Protein 1P5V (pdb70)

GO terms:
  GO:0005515 protein binding (F, IPI)

Nearest PDB structures (foldseek):
  1p5v-assembly1_A  TM=1.005E+00  e=2.933E-38  Yersinia pestis
  3dos-assembly2_D  TM=9.910E-01  e=7.442E-35  Yersinia pestis
  1z9s-assembly1_A  TM=9.840E-01  e=3.749E-33  Yersinia pestis
  3dos-assembly1_A  TM=9.813E-01  e=5.405E-33  Yersinia pestis
  2os7-assembly1_A-2  TM=8.787E-01  e=5.642E-30  Yersinia pestis

Organism: Yersinia pestis (NCBI:txid632)

Sequence (327 aa):
FASKEYGVTIGESRIIYPLDAAGVMVSSVVVKNTQDYPVLIQSRIYDPFVVVTPPLFRLDAKQQNSSLRIAQAGGVFPRDKESLKWLCVKGIPKDVGVFVQFAINNCIKLLVRPNELKGTPIQFAENLSWKVDGGKLIAENPSPFYMNIGELTFGGKSIPSHYIPPKSTWAFDLPNVSWRIINDQGGLDRLYSKNVVEPARITLTYKEGAPITIMDNGNIDTELLVGTLTLGGYKTGTTSTSSVNFTDAAGDPMYLTFTSQDGNNHQFTTKVIGKDSRDFDISPKVNGENLVGDDVVLATGSQDFFVRSIGSKGGKLAAGKYTDAVTVTVSNQ

Solvent-accessible surface area: 14842 Å² total; per-residue (Å²): 170,69,77,43,55,20,5,6,19,0,34,43,11,10,5,48,0,46,23,110,31,81,24,32,113,4,38,0,75,2,44,24,121,60,58,11,77,0,38,3,128,42,139,171,32,8,77,8,70,48,82,85,27,147,5,61,29,111,86,108,70,51,0,102,0,8,33,54,51,40,76,46,69,45,50,85,4,16,31,56,55,0,9,0,46,4,53,61,91,65,3,28,22,98,26,82,2,8,2,20,0,3,0,7,0,5,1,28,3,122,132,28,56,39,48,9,72,117,58,0,89,71,0,52,17,141,67,94,70,51,88,0,38,0,77,1,72,4,26,0,26,0,8,2,1,70,4,34,35,51,62,114,74,7,28,9,53,48,0,25,6,120,39,64,95,47,9,102,73,87,106,0,23,0,66,1,4,28,34,99,2,27,78,22,156,82,33,72,75,133,79,122,81,37,6,117,0,61,0,57,11,101,77,18,62,124,11,73,29,97,96,105,10,76,14,64,79,77,53,77,6,0,18,0,42,0,6,38,12,54,71,7,0,4,1,48,19,0,38,0,42,17,110,61,35,47,67,60,52,1,11,2,34,10,117,79,77,98,102,45,68,1,16,0,28,1,6,1,88,29,118,162,95,112,59,0,2,0,66,2,22,29,94,50,61,56,44,55,59,22,45,4,51,106,45,51,11,62,0,63,4,63,0,59,20,32,191,78,23,160,12,38,54,33,130,0,45,18,65,2,22,0,28,0,35,11,14

Foldseek 3Di:
DDDDDFDKDKQAQEAAAAAPDFWDKIKMWGAAQAKWWKAKDKLVQKDKPPRIDIAGHGGMDMIIIGGRDDDDDPQAKDKMKIWIKTHTVDDDDDDDDIDTRIHIYIHDYPPFPDFLLVCLQVWDWDDDPQKIKTAAAARYWQAWPWKDDPRHTFDDGIQGYRGMDIGHDPLMKTWGQGPRRHTHDIDGDDD/DDDQDKDKDKAAFDDWDQDPVQWTDFFGQRIKMKIFRADFQFKLQQKEKEFPVLDWQWFKKFFDPPPGFIWTWGKWFADPVGAIWHHTYSNHTPDDDMGTADPGMGMITTTTHITPVDRDDDDDIDTDIDMGGDGD

Structure (mmCIF, N/CA/C/O backbone):
data_1P5V
#
_entry.id   1P5V
#
_cell.length_a   36.000
_cell.length_b   69.230
_cell.length_c   69.110
_cell.angle_alpha   90.00
_cell.angle_beta   92.96
_cell.angle_gamma   90.00
#
_symmetry.space_group_name_H-M   'P 1 21 1'
#
loop_
_entity.id
_entity.type
_entity.pdbx_description
1 polymer 'Chaperone protein Caf1M'
2 polymer 'F1 capsule antigen'
3 water water
#
loop_
_atom_site.group_PDB
_atom_site.id
_atom_site.type_symbol
_atom_site.label_atom_id
_atom_site.label_alt_id
_atom_site.label_comp_id
_atom_site.label_asym_id
_atom_site.label_entity_id
_atom_site.label_seq_id
_atom_site.pdbx_PDB_ins_code
_atom_site.Cartn_x
_atom_site.Cartn_y
_atom_site.Cartn_z
_atom_site.occupancy
_atom_site.B_iso_or_equiv
_atom_site.auth_seq_id
_atom_site.auth_comp_id
_atom_site.auth_asym_id
_atom_site.auth_atom_id
_atom_site.pdbx_PDB_model_num
ATOM 1 N N . PHE A 1 7 ? -7.954 37.943 -8.733 0.50 14.19 7 PHE A N 1
ATOM 2 C CA . PHE A 1 7 ? -6.478 37.919 -8.514 0.50 13.31 7 PHE A CA 1
ATOM 3 C C . PHE A 1 7 ? -6.207 36.673 -7.672 0.50 13.45 7 PHE A C 1
ATOM 4 O O . PHE A 1 7 ? -6.791 36.511 -6.604 0.50 13.82 7 PHE A O 1
ATOM 12 N N . ALA A 1 8 ? -5.313 35.808 -8.118 0.50 13.05 8 ALA A N 1
ATOM 13 C CA . ALA A 1 8 ? -5.078 34.575 -7.355 0.50 10.96 8 ALA A CA 1
ATOM 14 C C . ALA A 1 8 ? -4.169 34.914 -6.172 0.50 12.54 8 ALA A C 1
ATOM 15 O O . ALA A 1 8 ? -3.262 35.737 -6.373 0.50 8.77 8 ALA A O 1
ATOM 17 N N . SER A 1 9 ? -4.387 34.250 -5.018 0.50 11.87 9 SER A N 1
ATOM 18 C CA . SER A 1 9 ? -3.466 34.299 -3.864 0.50 13.80 9 SER A CA 1
ATOM 19 C C . SER A 1 9 ? -2.902 32.921 -3.510 0.50 14.47 9 SER A C 1
ATOM 20 O O . SER A 1 9 ? -3.486 31.907 -3.806 0.50 14.71 9 SER A O 1
ATOM 23 N N . LYS A 1 10 ? -1.770 32.913 -2.817 1.00 15.28 10 LYS A N 1
ATOM 24 C CA . LYS A 1 10 ? -1.073 31.710 -2.419 1.00 14.64 10 LYS A CA 1
ATOM 25 C C . LYS A 1 10 ? -0.762 31.932 -0.947 1.00 13.23 10 LYS A C 1
ATOM 26 O O . LYS A 1 10 ? -0.395 33.102 -0.603 1.00 14.69 10 LYS A O 1
ATOM 28 N N . GLU A 1 11 ? -0.934 30.898 -0.096 1.00 13.98 11 GLU A N 1
ATOM 29 C CA . GLU A 1 11 ? -0.642 31.019 1.362 1.00 12.10 11 GLU A CA 1
ATOM 30 C C . GLU A 1 11 ? 0.586 30.235 1.757 1.00 11.69 11 GLU A C 1
ATOM 31 O O . GLU A 1 11 ? 0.847 29.169 1.284 1.00 10.33 11 GLU A O 1
ATOM 33 N N . TYR A 1 12 ? 1.315 30.762 2.726 1.00 10.39 12 TYR A N 1
ATOM 34 C CA . TYR A 1 12 ? 2.510 30.116 3.214 1.00 10.35 12 TYR A CA 1
ATOM 35 C C . TYR A 1 12 ? 2.401 30.281 4.757 1.00 10.72 12 TYR A C 1
ATOM 36 O O . TYR A 1 12 ? 1.823 31.267 5.240 1.00 11.88 12 TYR A O 1
ATOM 45 N N . GLY A 1 13 ? 2.922 29.314 5.479 1.00 11.04 13 GLY A N 1
ATOM 46 C CA . GLY A 1 13 ? 3.080 29.430 6.947 1.00 12.08 13 GLY A CA 1
ATOM 47 C C . GLY A 1 13 ? 3.962 28.344 7.590 1.00 10.18 13 GLY A C 1
ATOM 48 O O . GLY A 1 13 ? 3.875 27.200 7.243 1.00 10.91 13 GLY A O 1
ATOM 49 N N . VAL A 1 14 ? 4.808 28.707 8.526 1.00 9.05 14 VAL A N 1
ATOM 50 C CA . VAL A 1 14 ? 5.598 27.761 9.350 1.00 9.34 14 VAL A CA 1
ATOM 51 C C . VAL A 1 14 ? 5.401 28.235 10.802 1.00 8.62 14 VAL A C 1
ATOM 52 O O . VAL A 1 14 ? 5.559 29.422 11.083 1.00 9.72 14 VAL A O 1
ATOM 56 N N . THR A 1 15 ? 5.015 27.344 11.714 1.00 9.08 15 THR A N 1
ATOM 57 C CA . THR A 1 15 ? 4.982 27.658 13.134 1.00 9.96 15 THR A CA 1
ATOM 58 C C . THR A 1 15 ? 5.998 26.878 13.983 1.00 10.27 15 THR A C 1
ATOM 59 O O . THR A 1 15 ? 6.104 25.652 13.834 1.00 11.14 15 THR A O 1
ATOM 63 N N . ILE A 1 16 ? 6.814 27.571 14.793 1.00 6.17 16 ILE A N 1
ATOM 64 C CA . ILE A 1 16 ? 7.669 26.905 15.743 1.00 7.00 16 ILE A CA 1
ATOM 65 C C . ILE A 1 16 ? 6.939 26.995 17.117 1.00 7.62 16 ILE A C 1
ATOM 66 O O . ILE A 1 16 ? 6.394 27.990 17.440 1.00 6.36 16 ILE A O 1
ATOM 71 N N . GLY A 1 17 ? 6.950 25.919 17.884 1.00 9.08 17 GLY A N 1
ATOM 72 C CA . GLY A 1 17 ? 6.167 25.779 19.081 1.00 11.16 17 GLY A CA 1
ATOM 73 C C . GLY A 1 17 ? 6.634 26.670 20.191 1.00 11.92 17 GLY A C 1
ATOM 74 O O . GLY A 1 17 ? 5.949 26.753 21.210 1.00 11.40 17 GLY A O 1
ATOM 75 N N . GLU A 1 18 ? 7.811 27.278 20.047 1.00 12.28 18 GLU A N 1
ATOM 76 C CA . GLU A 1 18 ? 8.180 28.376 20.984 1.00 11.02 18 GLU A CA 1
ATOM 77 C C . GLU A 1 18 ? 8.938 29.504 20.260 1.00 11.24 18 GLU A C 1
ATOM 78 O O . GLU A 1 18 ? 9.454 29.260 19.223 1.00 8.71 18 GLU A O 1
ATOM 84 N N . SER A 1 19 ? 9.026 30.664 20.881 1.00 10.93 19 SER A N 1
ATOM 85 C CA . SER A 1 19 ? 9.571 31.858 20.227 1.00 10.92 19 SER A CA 1
ATOM 86 C C . SER A 1 19 ? 10.972 32.167 20.593 1.00 10.15 19 SER A C 1
ATOM 87 O O . SER A 1 19 ? 11.514 33.148 20.046 1.00 11.72 19 SER A O 1
ATOM 90 N N . ARG A 1 20 ? 11.543 31.366 21.480 1.00 7.55 20 ARG A N 1
ATOM 91 C CA . ARG A 1 20 ? 12.949 31.399 21.941 1.00 7.32 20 ARG A CA 1
ATOM 92 C C . ARG A 1 20 ? 13.237 30.054 22.568 1.00 8.25 20 ARG A C 1
ATOM 93 O O . ARG A 1 20 ? 12.300 29.321 22.939 1.00 9.27 20 ARG A O 1
ATOM 101 N N . ILE A 1 21 ? 14.492 29.675 22.532 1.00 8.54 21 ILE A N 1
ATOM 102 C CA . ILE A 1 21 ? 14.978 28.471 23.181 1.00 9.20 21 ILE A CA 1
ATOM 103 C C . ILE A 1 21 ? 15.997 28.908 24.174 1.00 8.72 21 ILE A C 1
ATOM 104 O O . ILE A 1 21 ? 16.955 29.578 23.858 1.00 10.61 21 ILE A O 1
ATOM 109 N N . ILE A 1 22 ? 15.782 28.536 25.436 1.00 9.20 22 ILE A N 1
ATOM 110 C CA . ILE A 1 22 ? 16.774 28.795 26.418 1.00 7.93 22 ILE A CA 1
ATOM 111 C C . ILE A 1 22 ? 17.538 27.471 26.554 1.00 9.46 22 ILE A C 1
ATOM 112 O O . ILE A 1 22 ? 16.974 26.483 27.062 1.00 10.13 22 ILE A O 1
ATOM 117 N N . TYR A 1 23 ? 18.822 27.430 26.197 1.00 8.41 23 TYR A N 1
ATOM 118 C CA . TYR A 1 23 ? 19.474 26.127 26.054 1.00 7.44 23 TYR A CA 1
ATOM 119 C C . TYR A 1 23 ? 20.402 26.038 27.221 1.00 7.52 23 TYR A C 1
ATOM 120 O O . TYR A 1 23 ? 21.305 26.841 27.258 1.00 7.57 23 TYR A O 1
ATOM 129 N N . PRO A 1 24 ? 20.213 25.110 28.191 1.00 6.87 24 PRO A N 1
ATOM 130 C CA . PRO A 1 24 ? 21.116 25.106 29.356 1.00 9.20 24 PRO A CA 1
ATOM 131 C C . PRO A 1 24 ? 22.513 24.678 28.855 1.00 9.06 24 PRO A C 1
ATOM 132 O O . PRO A 1 24 ? 22.604 23.613 28.221 1.00 6.51 24 PRO A O 1
ATOM 136 N N . LEU A 1 25 ? 23.540 25.456 29.150 1.00 9.63 25 LEU A N 1
ATOM 137 C CA . LEU A 1 25 ? 24.886 25.187 28.684 1.00 10.74 25 LEU A CA 1
ATOM 138 C C . LEU A 1 25 ? 25.279 23.750 29.086 1.00 11.70 25 LEU A C 1
ATOM 139 O O . LEU A 1 25 ? 25.237 23.414 30.303 1.00 10.85 25 LEU A O 1
ATOM 144 N N . ASP A 1 26 ? 25.746 22.973 28.095 1.00 11.52 26 ASP A N 1
ATOM 145 C CA . ASP A 1 26 ? 26.188 21.577 28.267 1.00 13.40 26 ASP A CA 1
ATOM 146 C C . ASP A 1 26 ? 25.073 20.537 28.402 1.00 12.76 26 ASP A C 1
ATOM 147 O O . ASP A 1 26 ? 25.381 19.381 28.558 1.00 13.11 26 ASP A O 1
ATOM 152 N N . ALA A 1 27 ? 23.796 20.926 28.350 1.00 11.43 27 ALA A N 1
ATOM 153 C CA . ALA A 1 27 ? 22.721 19.933 28.348 1.00 11.04 27 ALA A CA 1
ATOM 154 C C . ALA A 1 27 ? 22.902 19.059 27.061 1.00 10.42 27 ALA A C 1
ATOM 155 O O . ALA A 1 27 ? 23.458 19.525 26.092 1.00 9.17 27 ALA A O 1
ATOM 157 N N . ALA A 1 28 ? 22.444 17.812 27.101 1.00 10.58 28 ALA A N 1
ATOM 158 C CA . ALA A 1 28 ? 22.433 16.918 25.938 1.00 11.12 28 ALA A CA 1
ATOM 159 C C . ALA A 1 28 ? 21.701 17.514 24.737 1.00 10.73 28 ALA A C 1
ATOM 160 O O . ALA A 1 28 ? 22.184 17.451 23.569 1.00 13.61 28 ALA A O 1
ATOM 162 N N . GLY A 1 29 ? 20.569 18.157 24.985 1.00 8.86 29 GLY A N 1
ATOM 163 C CA . GLY A 1 29 ? 19.736 18.629 23.914 1.00 9.26 29 GLY A CA 1
ATOM 164 C C . GLY A 1 29 ? 18.414 19.137 24.443 1.00 9.16 29 GLY A C 1
ATOM 165 O O . GLY A 1 29 ? 18.082 18.994 25.656 1.00 7.64 29 GLY A O 1
ATOM 166 N N . VAL A 1 30 ? 17.706 19.804 23.583 1.00 8.85 30 VAL A N 1
ATOM 167 C CA . VAL A 1 30 ? 16.321 20.208 23.785 1.00 10.61 30 VAL A CA 1
ATOM 168 C C . VAL A 1 30 ? 15.506 19.848 22.552 1.00 9.61 30 VAL A C 1
ATOM 169 O O . VAL A 1 30 ? 16.002 19.717 21.458 1.00 9.06 30 VAL A O 1
ATOM 173 N N . MET A 1 31 ? 14.207 19.780 22.741 1.00 11.11 31 MET A N 1
ATOM 174 C CA . MET A 1 31 ? 13.284 19.449 21.629 1.00 12.90 31 MET A CA 1
ATOM 175 C C . MET A 1 31 ? 12.450 20.696 21.273 1.00 11.97 31 MET A C 1
ATOM 176 O O . MET A 1 31 ? 12.016 21.407 22.151 1.00 13.05 31 MET A O 1
ATOM 181 N N . VAL A 1 32 ? 12.166 20.911 20.003 1.00 11.99 32 VAL A N 1
ATOM 182 C CA . VAL A 1 32 ? 11.330 22.013 19.572 1.00 11.28 32 VAL A CA 1
ATOM 183 C C . VAL A 1 32 ? 10.335 21.471 18.493 1.00 10.70 32 VAL A C 1
ATOM 184 O O . VAL A 1 32 ? 10.738 20.739 17.633 1.00 12.48 32 VAL A O 1
ATOM 188 N N A SER A 1 33 ? 9.083 21.906 18.502 0.25 10.13 33 SER A N 1
ATOM 189 N N B SER A 1 33 ? 9.074 21.807 18.637 0.75 9.61 33 SER A N 1
ATOM 190 C CA A SER A 1 33 ? 8.136 21.443 17.468 0.25 9.44 33 SER A CA 1
ATOM 191 C CA B SER A 1 33 ? 8.145 21.373 17.612 0.75 8.97 33 SER A CA 1
ATOM 192 C C A SER A 1 33 ? 8.066 22.390 16.248 0.25 8.77 33 SER A C 1
ATOM 193 C C B SER A 1 33 ?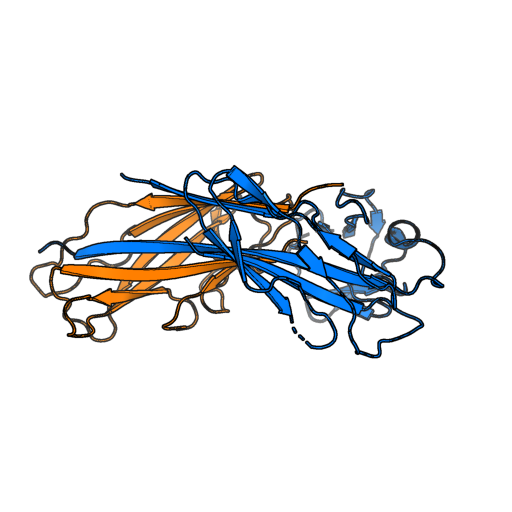 8.061 22.432 16.539 0.75 8.99 33 SER A C 1
ATOM 194 O O A SER A 1 33 ? 8.288 23.593 16.358 0.25 8.97 33 SER A O 1
ATOM 195 O O B SER A 1 33 ? 8.272 23.634 16.737 0.75 10.46 33 SER A O 1
ATOM 200 N N A VAL A 1 34 ? 7.759 21.831 15.084 0.33 7.87 34 VAL A N 1
ATOM 201 N N B VAL A 1 34 ? 7.587 21.945 15.400 0.33 7.79 34 VAL A N 1
ATOM 202 N N C VAL A 1 34 ? 7.757 21.896 15.123 0.33 6.52 34 VAL A N 1
ATOM 203 C CA A VAL A 1 34 ? 7.583 22.599 13.870 0.33 7.88 34 VAL A CA 1
ATOM 204 C CA B VAL A 1 34 ? 7.458 22.700 14.176 0.33 8.31 34 VAL A CA 1
ATOM 205 C CA C VAL A 1 34 ? 7.511 22.697 13.949 0.33 7.64 34 VAL A CA 1
ATOM 206 C C A VAL A 1 34 ? 6.238 22.092 13.391 0.33 8.98 34 VAL A C 1
ATOM 207 C C B VAL A 1 34 ? 6.256 22.118 13.424 0.33 9.07 34 VAL A C 1
ATOM 208 C C C VAL A 1 34 ? 6.270 22.110 13.350 0.33 8.70 34 VAL A C 1
ATOM 209 O O A VAL A 1 34 ? 5.974 20.898 13.475 0.33 8.54 34 VAL A O 1
ATOM 210 O O B VAL A 1 34 ? 6.136 20.898 13.297 0.33 8.49 34 VAL A O 1
ATOM 211 O O C VAL A 1 34 ? 6.123 20.890 13.282 0.33 8.25 34 VAL A O 1
ATOM 221 N N . LYS A 1 35 ? 5.377 23.000 12.959 1.00 9.39 35 LYS A N 1
ATOM 222 C CA . LYS A 1 35 ? 4.114 22.636 12.337 1.00 9.73 35 LYS A CA 1
ATOM 223 C C . LYS A 1 35 ? 4.077 23.248 10.942 1.00 9.12 35 LYS A C 1
ATOM 224 O O . LYS A 1 35 ? 4.378 24.444 10.709 1.00 8.29 35 LYS A O 1
ATOM 230 N N . ASN A 1 36 ? 3.654 22.406 10.017 1.00 7.85 36 ASN A N 1
ATOM 231 C CA . ASN A 1 36 ? 3.308 22.856 8.646 1.00 8.42 36 ASN A CA 1
ATOM 232 C C . ASN A 1 36 ? 1.853 23.144 8.645 1.00 9.54 36 ASN A C 1
ATOM 233 O O . ASN A 1 36 ? 1.037 22.226 8.598 1.00 11.01 36 ASN A O 1
ATOM 238 N N . THR A 1 37 ? 1.472 24.424 8.723 1.00 9.84 37 THR A N 1
ATOM 239 C CA . THR A 1 37 ? 0.086 24.785 8.891 1.00 10.85 37 THR A CA 1
ATOM 240 C C . THR A 1 37 ? -0.688 24.897 7.578 1.00 10.94 37 THR A C 1
ATOM 241 O O . THR A 1 37 ? -1.910 25.160 7.596 1.00 13.24 37 THR A O 1
ATOM 245 N N . GLN A 1 38 ? -0.023 24.550 6.505 1.00 8.45 38 GLN A N 1
ATOM 246 C CA . GLN A 1 38 ? -0.590 24.688 5.166 1.00 7.97 38 GLN A CA 1
ATOM 247 C C . GLN A 1 38 ? -1.182 23.395 4.610 1.00 9.15 38 GLN A C 1
ATOM 248 O O . GLN A 1 38 ? -0.990 22.317 5.184 1.00 7.99 38 GLN A O 1
ATOM 254 N N . ASP A 1 39 ? -1.824 23.490 3.424 1.00 8.52 39 ASP A N 1
ATOM 255 C CA . ASP A 1 39 ? -2.510 22.391 2.827 1.00 9.61 39 ASP A CA 1
ATOM 256 C C . ASP A 1 39 ? -1.717 21.569 1.850 1.00 9.18 39 ASP A C 1
ATOM 257 O O . ASP A 1 39 ? -2.218 20.582 1.311 1.00 7.48 39 ASP A O 1
ATOM 262 N N . TYR A 1 40 ? -0.420 21.898 1.737 1.00 8.10 40 TYR A N 1
ATOM 263 C CA . TYR A 1 40 ? 0.495 21.138 0.868 1.00 8.74 40 TYR A CA 1
ATOM 264 C C . TYR A 1 40 ? 1.655 20.697 1.744 1.00 7.50 40 TYR A C 1
ATOM 265 O O . TYR A 1 40 ? 1.904 21.338 2.761 1.00 8.66 40 TYR A O 1
ATOM 274 N N . PRO A 1 41 ? 2.361 19.635 1.343 1.00 7.87 41 PRO A N 1
ATOM 275 C CA . PRO A 1 41 ? 3.591 19.201 2.037 1.00 9.54 41 PRO A CA 1
ATOM 276 C C . PRO A 1 41 ? 4.734 20.180 1.787 1.00 9.84 41 PRO A C 1
ATOM 277 O O . PRO A 1 41 ? 4.815 20.805 0.713 1.00 8.71 41 PRO A O 1
ATOM 281 N N . VAL A 1 42 ? 5.673 20.254 2.725 1.00 8.02 42 VAL A N 1
ATOM 282 C CA . VAL A 1 42 ? 6.920 20.977 2.616 1.00 9.32 42 VAL A CA 1
ATOM 283 C C . VAL A 1 42 ? 8.153 20.131 3.067 1.00 8.55 42 VAL A C 1
ATOM 284 O O . VAL A 1 42 ? 8.005 19.115 3.727 1.00 9.21 42 VAL A O 1
ATOM 288 N N . LEU A 1 43 ? 9.327 20.499 2.616 1.00 8.61 43 LEU A N 1
ATOM 289 C CA . LEU A 1 43 ? 10.574 20.053 3.278 1.00 10.25 43 LEU A CA 1
ATOM 290 C C . LEU A 1 43 ? 10.877 21.118 4.314 1.00 11.08 43 LEU A C 1
ATOM 291 O O . LEU A 1 43 ? 10.832 22.318 4.032 1.00 13.47 43 LEU A O 1
ATOM 296 N N . ILE A 1 44 ? 11.165 20.721 5.554 1.00 8.24 44 ILE A N 1
ATOM 297 C CA . ILE A 1 44 ? 11.570 21.668 6.582 1.00 8.21 44 ILE A CA 1
ATOM 298 C C . ILE A 1 44 ? 13.091 21.629 6.657 1.00 6.77 44 ILE A C 1
ATOM 299 O O . ILE A 1 44 ? 13.646 20.534 6.899 1.00 7.11 44 ILE A O 1
ATOM 304 N N . GLN A 1 45 ? 13.718 22.767 6.471 1.00 8.40 45 GLN A N 1
ATOM 305 C CA . GLN A 1 45 ? 15.162 22.932 6.428 1.00 7.13 45 GLN A CA 1
ATOM 306 C C . GLN A 1 45 ? 15.609 23.762 7.615 1.00 8.85 45 GLN A C 1
ATOM 307 O O . GLN A 1 45 ? 15.232 24.934 7.770 1.00 9.19 45 GLN A O 1
ATOM 313 N N . SER A 1 46 ? 16.354 23.173 8.552 1.00 10.00 46 SER A N 1
ATOM 314 C CA . SER A 1 46 ? 16.613 23.836 9.797 1.00 12.24 46 SER A CA 1
ATOM 315 C C . SER A 1 46 ? 18.132 24.090 9.871 1.00 12.61 46 SER A C 1
ATOM 316 O O . SER A 1 46 ? 18.907 23.274 9.406 1.00 13.69 46 SER A O 1
ATOM 319 N N . ARG A 1 47 ? 18.507 25.267 10.336 1.00 11.76 47 ARG A N 1
ATOM 320 C CA . ARG A 1 47 ? 19.905 25.692 10.394 1.00 12.87 47 ARG A CA 1
ATOM 321 C C . ARG A 1 47 ? 20.099 26.573 11.639 1.00 13.90 47 ARG A C 1
ATOM 322 O O . ARG A 1 47 ? 19.211 27.308 12.074 1.00 12.32 47 ARG A O 1
ATOM 330 N N . ILE A 1 48 ? 21.298 26.519 12.128 1.00 12.95 48 ILE A N 1
ATOM 331 C CA . ILE A 1 48 ? 21.731 27.423 13.170 1.00 13.54 48 ILE A CA 1
ATOM 332 C C . ILE A 1 48 ? 22.749 28.427 12.672 1.00 15.40 48 ILE A C 1
ATOM 333 O O . ILE A 1 48 ? 23.729 28.067 12.001 1.00 14.06 48 ILE A O 1
ATOM 338 N N . TYR A 1 49 ? 22.567 29.700 13.013 1.00 13.98 49 TYR A N 1
ATOM 339 C CA . TYR A 1 49 ? 23.478 30.785 12.587 1.00 16.65 49 TYR A CA 1
ATOM 340 C C . TYR A 1 49 ? 24.107 31.448 13.766 1.00 16.60 49 TYR A C 1
ATOM 341 O O . TYR A 1 49 ? 23.464 31.391 14.865 1.00 16.67 49 TYR A O 1
ATOM 350 N N . ASP A 1 59 ? 30.194 24.523 13.879 1.00 27.21 59 ASP A N 1
ATOM 351 C CA . ASP A 1 59 ? 28.876 23.896 14.059 1.00 27.35 59 ASP A CA 1
ATOM 352 C C . ASP A 1 59 ? 28.858 23.326 15.432 1.00 26.46 59 ASP A C 1
ATOM 353 O O . ASP A 1 59 ? 28.786 22.103 15.552 1.00 26.65 59 ASP A O 1
ATOM 358 N N . PRO A 1 60 ? 28.870 24.145 16.476 1.00 25.23 60 PRO A N 1
ATOM 359 C CA . PRO A 1 60 ? 28.804 23.588 17.829 1.00 24.89 60 PRO A CA 1
ATOM 360 C C . PRO A 1 60 ? 27.405 23.010 18.157 1.00 22.50 60 PRO A C 1
ATOM 361 O O . PRO A 1 60 ? 27.406 22.125 19.019 1.00 23.43 60 PRO A O 1
ATOM 365 N N . PHE A 1 61 ? 26.307 23.462 17.516 1.00 20.84 61 PHE A N 1
ATOM 366 C CA . PHE A 1 61 ? 24.947 22.885 17.666 1.00 18.74 61 PHE A CA 1
ATOM 367 C C . PHE A 1 61 ? 24.562 22.088 16.435 1.00 17.73 61 PHE A C 1
ATOM 368 O O . PHE A 1 61 ? 24.952 22.424 15.342 1.00 19.84 61 PHE A O 1
ATOM 376 N N . VAL A 1 62 ? 23.883 20.981 16.604 1.00 15.76 62 VAL A N 1
ATOM 377 C CA . VAL A 1 62 ? 23.289 20.296 15.478 1.00 15.71 62 VAL A CA 1
ATOM 378 C C . VAL A 1 62 ? 21.806 20.311 15.729 1.00 13.89 62 VAL A C 1
ATOM 379 O O . VAL A 1 62 ? 21.286 20.174 16.857 1.00 11.78 62 VAL A O 1
ATOM 383 N N A VAL A 1 63 ? 21.098 20.483 14.622 0.50 12.89 63 VAL A N 1
ATOM 384 N N B VAL A 1 63 ? 21.090 20.383 14.630 0.50 12.65 63 VAL A N 1
ATOM 385 C CA A VAL A 1 63 ? 19.677 20.308 14.532 0.50 11.57 63 VAL A CA 1
ATOM 386 C CA B VAL A 1 63 ? 19.673 20.316 14.663 0.50 11.40 63 VAL A CA 1
ATOM 387 C C A VAL A 1 63 ? 19.435 19.004 13.806 0.50 12.22 63 VAL A C 1
ATOM 388 C C B VAL A 1 63 ? 19.285 19.118 13.774 0.50 12.41 63 VAL A C 1
ATOM 389 O O A VAL A 1 63 ? 19.949 18.811 12.691 0.50 10.47 63 VAL A O 1
ATOM 390 O O B VAL A 1 63 ? 19.615 19.082 12.560 0.50 11.82 63 VAL A O 1
ATOM 397 N N . THR A 1 64 ? 18.622 18.145 14.397 1.00 10.19 64 THR A N 1
ATOM 398 C CA . THR A 1 64 ? 18.290 16.880 13.778 1.00 12.31 64 THR A CA 1
ATOM 399 C C . THR A 1 64 ? 16.776 16.707 13.666 1.00 11.98 64 THR A C 1
ATOM 400 O O . THR A 1 64 ? 16.052 16.860 14.625 1.00 10.46 64 THR A O 1
ATOM 404 N N . PRO A 1 65 ? 16.230 16.342 12.483 1.00 12.25 65 PRO A N 1
ATOM 405 C CA . PRO A 1 65 ? 16.921 16.238 11.190 1.00 12.85 65 PRO A CA 1
ATOM 406 C C . PRO A 1 65 ? 17.129 17.619 10.555 1.00 10.36 65 PRO A C 1
ATOM 407 O O . PRO A 1 65 ? 16.325 18.475 10.846 1.00 10.03 65 PRO A O 1
ATOM 411 N N . PRO A 1 66 ? 18.194 17.840 9.797 1.00 11.22 66 PRO A N 1
ATOM 412 C CA . PRO A 1 66 ? 18.381 19.127 9.133 1.00 11.26 66 PRO A CA 1
ATOM 413 C C . PRO A 1 66 ? 17.457 19.365 7.970 1.00 10.20 66 PRO A C 1
ATOM 414 O O . PRO A 1 66 ? 17.338 20.529 7.605 1.00 9.10 66 PRO A O 1
ATOM 418 N N . LEU A 1 67 ? 16.963 18.324 7.344 1.00 7.69 67 LEU A N 1
ATOM 419 C CA . LEU A 1 67 ? 15.958 18.480 6.294 1.00 8.11 67 LEU A CA 1
ATOM 420 C C . LEU A 1 67 ? 15.064 17.245 6.359 1.00 6.90 67 LEU A C 1
ATOM 421 O O . LEU A 1 67 ? 15.580 16.108 6.438 1.00 6.66 67 LEU A O 1
ATOM 426 N N . PHE A 1 68 ? 13.744 17.401 6.294 1.00 6.89 68 PHE A N 1
ATOM 427 C CA . PHE A 1 68 ? 12.781 16.308 6.303 1.00 8.77 68 PHE A CA 1
ATOM 428 C C . PHE A 1 68 ? 11.426 16.783 5.766 1.00 7.07 68 PHE A C 1
ATOM 429 O O . PHE A 1 68 ? 11.079 18.000 5.805 1.00 11.57 68 PHE A O 1
ATOM 437 N N . ARG A 1 69 ? 10.686 15.844 5.252 1.00 9.38 69 ARG A N 1
ATOM 438 C CA . ARG A 1 69 ? 9.363 16.099 4.685 1.00 10.55 69 ARG A CA 1
ATOM 439 C C . ARG A 1 69 ? 8.349 16.220 5.809 1.00 8.85 69 ARG A C 1
ATOM 440 O O . ARG A 1 69 ? 8.323 15.343 6.718 1.00 7.95 69 ARG A O 1
ATOM 448 N N . LEU A 1 70 ? 7.559 17.304 5.819 1.00 9.63 70 LEU A N 1
ATOM 449 C CA . LEU A 1 70 ? 6.468 17.459 6.819 1.00 8.07 70 LEU A CA 1
ATOM 450 C C . LEU A 1 70 ? 5.231 17.633 5.967 1.00 8.66 70 LEU A C 1
ATOM 451 O O . LEU A 1 70 ? 5.143 18.642 5.173 1.00 7.02 70 LEU A O 1
ATOM 456 N N . ASP A 1 71 ? 4.280 16.699 6.160 1.00 5.85 71 ASP A N 1
ATOM 457 C CA . ASP A 1 71 ? 3.076 16.671 5.321 1.00 4.76 71 ASP A CA 1
ATOM 458 C C . ASP A 1 71 ? 2.133 17.815 5.785 1.00 6.21 71 ASP A C 1
ATOM 459 O O . ASP A 1 71 ? 2.308 18.408 6.883 1.00 6.01 71 ASP A O 1
ATOM 464 N N . ALA A 1 72 ? 1.148 18.121 4.932 1.00 5.38 72 ALA A N 1
ATOM 465 C CA . ALA A 1 72 ? 0.172 19.166 5.124 1.00 4.97 72 ALA A CA 1
ATOM 466 C C . ALA A 1 72 ? -0.489 18.937 6.506 1.00 4.18 72 ALA A C 1
ATOM 467 O O . ALA A 1 72 ? -0.927 17.834 6.838 1.00 4.76 72 ALA A O 1
ATOM 469 N N . LYS A 1 73 ? -0.490 20.038 7.260 1.00 6.05 73 LYS A N 1
ATOM 470 C CA . LYS A 1 73 ? -1.160 20.104 8.571 1.00 3.92 73 LYS A CA 1
ATOM 471 C C . LYS A 1 73 ? -0.430 19.325 9.663 1.00 6.98 73 LYS A C 1
ATOM 472 O O . LYS A 1 73 ? -0.921 19.280 10.766 1.00 8.25 73 LYS A O 1
ATOM 478 N N . GLN A 1 74 ? 0.771 18.777 9.419 1.00 6.91 74 GLN A N 1
ATOM 479 C CA . GLN A 1 74 ? 1.401 17.884 10.405 1.00 4.15 74 GLN A CA 1
ATOM 480 C C . GLN A 1 74 ? 2.411 18.681 11.272 1.00 5.23 74 GLN A C 1
ATOM 481 O O . GLN A 1 74 ? 3.013 19.668 10.833 1.00 8.13 74 GLN A O 1
ATOM 487 N N . GLN A 1 75 ? 2.688 18.124 12.439 1.00 5.68 75 GLN A N 1
ATOM 488 C CA . GLN A 1 75 ? 3.761 18.624 13.307 1.00 8.62 75 GLN A CA 1
ATOM 489 C C . GLN A 1 75 ? 4.800 17.541 13.573 1.00 9.98 75 GLN A C 1
ATOM 490 O O . GLN A 1 75 ? 4.493 16.340 13.556 1.00 10.35 75 GLN A O 1
ATOM 496 N N . ASN A 1 76 ? 6.045 17.909 13.686 1.00 10.52 76 ASN A N 1
ATOM 497 C CA . ASN A 1 76 ? 7.097 16.981 14.097 1.00 9.81 76 ASN A CA 1
ATOM 498 C C . ASN A 1 76 ? 7.988 17.702 15.089 1.00 12.03 76 ASN A C 1
ATOM 499 O O . ASN A 1 76 ? 7.825 18.850 15.327 1.00 12.69 76 ASN A O 1
ATOM 504 N N A SER A 1 77 ? 8.962 16.998 15.653 0.50 12.87 77 SER A N 1
ATOM 505 N N B SER A 1 77 ? 9.007 17.001 15.552 0.50 13.06 77 SER A N 1
ATOM 506 C CA A SER A 1 77 ? 9.944 17.604 16.585 0.50 12.87 77 SER A CA 1
ATOM 507 C CA B SER A 1 77 ? 9.995 17.578 16.450 0.50 13.33 77 SER A CA 1
ATOM 508 C C A SER A 1 77 ? 11.392 17.604 16.080 0.50 12.71 77 SER A C 1
ATOM 509 C C B SER A 1 77 ? 11.383 17.749 15.825 0.50 13.02 77 SER A C 1
ATOM 510 O O A SER A 1 77 ? 11.831 16.642 15.427 0.50 14.69 77 SER A O 1
ATOM 511 O O B SER A 1 77 ? 11.770 17.123 14.807 0.50 13.59 77 SER A O 1
ATOM 516 N N . LEU A 1 78 ? 12.142 18.680 16.372 1.00 12.37 78 LEU A N 1
ATOM 517 C CA . LEU A 1 78 ? 13.507 18.820 16.016 1.00 10.93 78 LEU A CA 1
ATOM 518 C C . LEU A 1 78 ? 14.216 18.622 17.329 1.00 10.55 78 LEU A C 1
ATOM 519 O O . LEU A 1 78 ? 13.675 19.039 18.378 1.00 10.84 78 LEU A O 1
ATOM 524 N N . ARG A 1 79 ? 15.393 18.018 17.259 1.00 8.71 79 ARG A N 1
ATOM 525 C CA . ARG A 1 79 ? 16.320 17.940 18.427 1.00 9.98 79 ARG A CA 1
ATOM 526 C C . ARG A 1 79 ? 17.440 18.967 18.122 1.00 10.78 79 ARG A C 1
ATOM 527 O O . ARG A 1 79 ? 17.972 18.965 16.957 1.00 12.24 79 ARG A O 1
ATOM 535 N N . ILE A 1 80 ? 17.773 19.817 19.105 1.00 8.02 80 ILE A N 1
ATOM 536 C CA . ILE A 1 80 ? 18.852 20.790 19.011 1.00 9.82 80 ILE A CA 1
ATOM 537 C C . ILE A 1 80 ? 19.829 20.342 20.065 1.00 9.59 80 ILE A C 1
ATOM 538 O O . ILE A 1 80 ? 19.478 20.122 21.247 1.00 7.76 80 ILE A O 1
ATOM 543 N N . ALA A 1 81 ? 21.049 20.078 19.651 1.00 10.25 81 ALA A N 1
ATOM 544 C CA . ALA A 1 81 ? 21.979 19.444 20.587 1.00 10.70 81 ALA A CA 1
ATOM 545 C C . ALA A 1 81 ? 23.349 20.115 20.503 1.00 11.37 81 ALA A C 1
ATOM 546 O O . ALA A 1 81 ? 23.855 20.338 19.430 1.00 13.81 81 ALA A O 1
ATOM 548 N N . GLN A 1 82 ? 23.898 20.473 21.641 1.00 14.46 82 GLN A N 1
ATOM 549 C CA . GLN A 1 82 ? 25.263 20.970 21.772 1.00 15.19 82 GLN A CA 1
ATOM 550 C C . GLN A 1 82 ? 26.250 19.809 21.561 1.00 17.08 82 GLN A C 1
ATOM 551 O O . GLN A 1 82 ? 26.356 18.906 22.379 1.00 16.29 82 GLN A O 1
ATOM 557 N N . ALA A 1 83 ? 26.968 19.853 20.455 1.00 21.53 83 ALA A N 1
ATOM 558 C CA . ALA A 1 83 ? 27.863 18.770 20.093 1.00 25.68 83 ALA A CA 1
ATOM 559 C C . ALA A 1 83 ? 29.182 19.421 19.789 1.00 29.58 83 ALA A C 1
ATOM 560 O O . ALA A 1 83 ? 29.522 19.611 18.639 1.00 31.05 83 ALA A O 1
ATOM 561 N N . GLY A 1 84 ? 29.899 19.762 20.847 1.00 32.70 84 GLY A N 1
ATOM 562 C CA . GLY A 1 84 ? 31.142 20.492 20.747 1.00 34.82 84 GLY A CA 1
ATOM 563 C C . GLY A 1 84 ? 30.823 21.918 21.151 1.00 36.35 84 GLY A C 1
ATOM 564 O O . GLY A 1 84 ? 29.818 22.169 21.839 1.00 36.83 84 GLY A O 1
ATOM 565 N N . GLY A 1 85 ? 31.685 22.850 20.741 1.00 37.82 85 GLY A N 1
ATOM 566 C CA . GLY A 1 85 ? 31.598 24.234 21.182 1.00 37.91 85 GLY A CA 1
ATOM 567 C C . GLY A 1 85 ? 31.975 24.375 22.652 1.00 38.07 85 GLY A C 1
ATOM 568 O O . GLY A 1 85 ? 31.450 23.664 23.514 1.00 39.39 85 GLY A O 1
ATOM 569 N N . VAL A 1 86 ? 32.929 25.252 22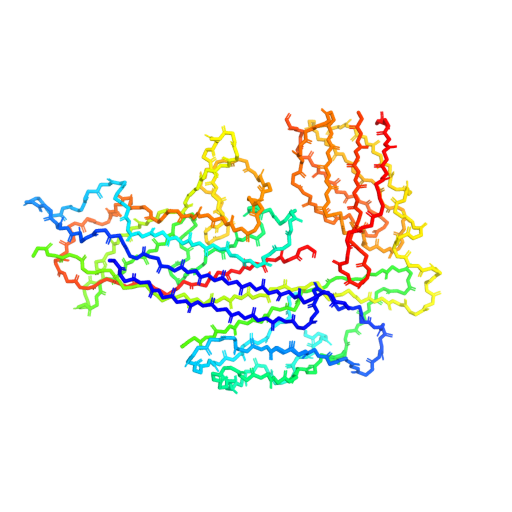.929 1.00 37.14 86 VAL A N 1
ATOM 570 C CA . VAL A 1 86 ? 33.145 25.798 24.269 1.00 36.33 86 VAL A CA 1
ATOM 571 C C . VAL A 1 86 ? 32.512 27.179 24.128 1.00 34.76 86 VAL A C 1
ATOM 572 O O . VAL A 1 86 ? 32.365 27.660 23.002 1.00 34.29 86 VAL A O 1
ATOM 573 N N . PHE A 1 87 ? 32.154 27.791 25.260 1.00 32.71 87 PHE A N 1
ATOM 574 C CA . PHE A 1 87 ? 31.316 29.009 25.322 1.00 31.06 87 PHE A CA 1
ATOM 575 C C . PHE A 1 87 ? 31.695 29.666 26.644 1.00 30.43 87 PHE A C 1
ATOM 576 O O . PHE A 1 87 ? 32.150 28.963 27.543 1.00 30.78 87 PHE A O 1
ATOM 584 N N . PRO A 1 88 ? 31.516 30.983 26.795 1.00 29.74 88 PRO A N 1
ATOM 585 C CA . PRO A 1 88 ? 31.664 31.642 28.115 1.00 29.47 88 PRO A CA 1
ATOM 586 C C . PRO A 1 88 ? 30.789 31.125 29.330 1.00 29.39 88 PRO A C 1
ATOM 587 O O . PRO A 1 88 ? 29.592 30.744 29.139 1.00 28.99 88 PRO A O 1
ATOM 591 N N . ARG A 1 89 ? 31.435 31.146 30.551 1.00 29.15 89 ARG A N 1
ATOM 592 C CA . ARG A 1 89 ? 30.867 30.596 31.933 1.00 29.81 89 ARG A CA 1
ATOM 593 C C . ARG A 1 89 ? 30.325 31.636 33.008 1.00 29.29 89 ARG A C 1
ATOM 594 O O . ARG A 1 89 ? 29.633 31.271 34.003 1.00 30.10 89 ARG A O 1
ATOM 595 N N . ASP A 1 90 ? 30.552 32.938 32.665 1.00 28.28 90 ASP A N 1
ATOM 596 C CA . ASP A 1 90 ? 29.997 34.135 33.384 1.00 26.10 90 ASP A CA 1
ATOM 597 C C . ASP A 1 90 ? 28.804 34.944 32.774 1.00 25.84 90 ASP A C 1
ATOM 598 O O . ASP A 1 90 ? 28.264 35.797 33.536 1.00 25.62 90 ASP A O 1
ATOM 599 N N . LYS A 1 91 ? 28.394 34.618 31.495 1.00 22.30 91 LYS A N 1
ATOM 600 C CA . LYS A 1 91 ? 27.546 35.401 30.529 1.00 22.27 91 LYS A CA 1
ATOM 601 C C . LYS A 1 91 ? 26.673 34.444 29.659 1.00 17.51 91 LYS A C 1
ATOM 602 O O . LYS A 1 91 ? 27.176 33.357 29.377 1.00 20.84 91 LYS A O 1
ATOM 608 N N . GLU A 1 92 ? 25.469 34.863 29.109 1.00 16.49 92 GLU A N 1
ATOM 609 C CA . GLU A 1 92 ? 24.736 34.120 28.020 1.00 12.01 92 GLU A CA 1
ATOM 610 C C . GLU A 1 92 ? 25.408 34.279 26.661 1.00 11.69 92 GLU A C 1
ATOM 611 O O . GLU A 1 92 ? 26.112 35.243 26.444 1.00 10.73 92 GLU A O 1
ATOM 617 N N . SER A 1 93 ? 25.060 33.399 25.671 1.00 10.74 93 SER A N 1
ATOM 618 C CA . SER A 1 93 ? 25.548 33.534 24.304 1.00 9.66 93 SER A CA 1
ATOM 619 C C . SER A 1 93 ? 24.336 33.391 23.381 1.00 11.36 93 SER A C 1
ATOM 620 O O . SER A 1 93 ? 23.342 32.820 23.752 1.00 9.35 93 SER A O 1
ATOM 623 N N . LEU A 1 94 ? 24.433 33.856 22.160 1.00 11.58 94 LEU A N 1
ATOM 624 C CA . LEU A 1 94 ? 23.256 33.887 21.363 1.00 11.62 94 LEU A CA 1
ATOM 625 C C . LEU A 1 94 ? 23.532 33.255 20.015 1.00 11.23 94 LEU A C 1
ATOM 626 O O . LEU A 1 94 ? 24.489 33.595 19.357 1.00 9.30 94 LEU A O 1
ATOM 631 N N . LYS A 1 95 ? 22.611 32.429 19.565 1.00 10.00 95 LYS A N 1
ATOM 632 C CA . LYS A 1 95 ? 22.614 31.914 18.249 1.00 10.68 95 LYS A CA 1
ATOM 633 C C . LYS A 1 95 ? 21.171 32.048 17.743 1.00 10.21 95 LYS A C 1
ATOM 634 O O . LYS A 1 95 ? 20.256 32.503 18.474 1.00 7.95 95 LYS A O 1
ATOM 640 N N . TRP A 1 96 ? 20.973 31.716 16.484 1.00 9.71 96 TRP A N 1
ATOM 641 C CA . TRP A 1 96 ? 19.621 31.752 15.887 1.00 8.81 96 TRP A CA 1
ATOM 642 C C . TRP A 1 96 ? 19.310 30.370 15.381 1.00 9.27 96 TRP A C 1
ATOM 643 O O . TRP A 1 96 ? 20.124 29.852 14.618 1.00 12.57 96 TRP A O 1
ATOM 654 N N . LEU A 1 97 ? 18.116 29.818 15.587 1.00 8.33 97 LEU A N 1
ATOM 655 C CA . LEU A 1 97 ? 17.609 28.613 14.932 1.00 7.42 97 LEU A CA 1
ATOM 656 C C . LEU A 1 97 ? 16.625 29.110 13.873 1.00 8.32 97 LEU A C 1
ATOM 657 O O . LEU A 1 97 ? 15.696 29.855 14.198 1.00 7.59 97 LEU A O 1
ATOM 662 N N . CYS A 1 98 ? 16.850 28.770 12.579 1.00 7.38 98 CYS A N 1
ATOM 663 C CA . CYS A 1 98 ? 16.037 29.166 11.463 1.00 9.84 98 CYS A CA 1
ATOM 664 C C . CYS A 1 98 ? 15.397 27.909 10.824 1.00 9.12 98 CYS A C 1
ATOM 665 O O . CYS A 1 98 ? 16.034 26.847 10.568 1.00 8.70 98 CYS A O 1
ATOM 668 N N . VAL A 1 99 ? 14.102 27.979 10.624 1.00 9.02 99 VAL A N 1
ATOM 669 C CA . VAL A 1 99 ? 13.336 26.886 10.133 1.00 8.91 99 VAL A CA 1
ATOM 670 C C . VAL A 1 99 ? 12.577 27.300 8.882 1.00 8.01 99 VAL A C 1
ATOM 671 O O . VAL A 1 99 ? 11.684 28.202 8.963 1.00 12.05 99 VAL A O 1
ATOM 675 N N . LYS A 1 100 ? 12.948 26.718 7.781 1.00 9.29 100 LYS A N 1
ATOM 676 C CA . LYS A 1 100 ? 12.446 27.135 6.460 1.00 9.27 100 LYS A CA 1
ATOM 677 C C . LYS A 1 100 ? 11.510 26.071 5.895 1.00 9.50 100 LYS A C 1
ATOM 678 O O . LYS A 1 100 ? 11.845 24.893 5.908 1.00 11.32 100 LYS A O 1
ATOM 684 N N . GLY A 1 101 ? 10.333 26.455 5.419 1.00 8.96 101 GLY A N 1
ATOM 685 C CA . GLY A 1 101 ? 9.403 25.528 4.800 1.00 9.37 101 GLY A CA 1
ATOM 686 C C . GLY A 1 101 ? 9.524 25.709 3.249 1.00 9.17 101 GLY A C 1
ATOM 687 O O . GLY A 1 101 ? 9.038 26.719 2.671 1.00 10.29 101 GLY A O 1
ATOM 688 N N . ILE A 1 102 ? 10.064 24.696 2.640 1.00 9.51 102 ILE A N 1
ATOM 689 C CA . ILE A 1 102 ? 10.279 24.689 1.175 1.00 12.56 102 ILE A CA 1
ATOM 690 C C . ILE A 1 102 ? 9.089 23.983 0.500 1.00 14.74 102 ILE A C 1
ATOM 691 O O . ILE A 1 102 ? 8.976 22.749 0.639 1.00 12.67 102 ILE A O 1
ATOM 696 N N . PRO A 1 103 ? 8.213 24.756 -0.231 1.00 16.32 103 PRO A N 1
ATOM 697 C CA . PRO A 1 103 ? 7.004 24.217 -0.879 1.00 18.33 103 PRO A CA 1
ATOM 698 C C . PRO A 1 103 ? 7.291 23.375 -2.138 1.00 17.14 103 PRO A C 1
ATOM 699 O O . PRO A 1 103 ? 8.417 23.571 -2.593 1.00 17.56 103 PRO A O 1
ATOM 703 N N . LYS A 1 124 ? 2.331 39.609 -26.161 1.00 18.00 124 LYS A N 1
ATOM 704 C CA . LYS A 1 124 ? 2.464 40.869 -25.380 1.00 19.26 124 LYS A CA 1
ATOM 705 C C . LYS A 1 124 ? 2.498 40.703 -23.852 1.00 19.07 124 LYS A C 1
ATOM 706 O O . LYS A 1 124 ? 3.080 41.519 -23.138 1.00 20.57 124 LYS A O 1
ATOM 708 N N . ASP A 1 125 ? 1.843 39.671 -23.343 1.00 18.01 125 ASP A N 1
ATOM 709 C CA . ASP A 1 125 ? 1.787 39.423 -21.915 1.00 18.39 125 ASP A CA 1
ATOM 710 C C . ASP A 1 125 ? 3.167 39.058 -21.286 1.00 17.18 125 ASP A C 1
ATOM 711 O O . ASP A 1 125 ? 3.960 38.389 -21.889 1.00 17.95 125 ASP A O 1
ATOM 713 N N . VAL A 1 126 ? 3.437 39.546 -20.088 1.00 15.39 126 VAL A N 1
ATOM 714 C CA . VAL A 1 126 ? 4.611 39.145 -19.281 1.00 15.52 126 VAL A CA 1
ATOM 715 C C . VAL A 1 126 ? 4.019 38.463 -18.099 1.00 15.69 126 VAL A C 1
ATOM 716 O O . VAL A 1 126 ? 3.515 39.181 -17.264 1.00 16.49 126 VAL A O 1
ATOM 720 N N . GLY A 1 127 ? 3.961 37.120 -18.046 1.00 14.16 127 GLY A N 1
ATOM 721 C CA . GLY A 1 127 ? 3.331 36.419 -16.923 1.00 13.23 127 GLY A CA 1
ATOM 722 C C . GLY A 1 127 ? 4.387 36.349 -15.833 1.00 14.12 127 GLY A C 1
ATOM 723 O O . GLY A 1 127 ? 5.567 36.082 -16.155 1.00 13.82 127 GLY A O 1
ATOM 724 N N . VAL A 1 128 ? 4.016 36.658 -14.582 1.00 13.81 128 VAL A N 1
ATOM 725 C CA . VAL A 1 128 ? 4.958 36.621 -13.493 1.00 15.14 128 VAL A CA 1
ATOM 726 C C . VAL A 1 128 ? 4.510 35.548 -12.535 1.00 16.73 128 VAL A C 1
ATOM 727 O O . VAL A 1 128 ? 3.322 35.440 -12.196 1.00 17.51 128 VAL A O 1
ATOM 731 N N . PHE A 1 129 ? 5.465 34.719 -12.106 1.00 16.87 129 PHE A N 1
ATOM 732 C CA . PHE A 1 129 ? 5.157 33.568 -11.285 1.00 17.18 129 PHE A CA 1
ATOM 733 C C . PHE A 1 129 ? 6.165 33.642 -10.196 1.00 16.45 129 PHE A C 1
ATOM 734 O O . PHE A 1 129 ? 7.384 33.633 -10.438 1.00 17.05 129 PHE A O 1
ATOM 742 N N . VAL A 1 130 ? 5.731 33.864 -8.995 1.00 15.24 130 VAL A N 1
ATOM 743 C CA . VAL A 1 130 ? 6.717 33.906 -7.910 1.00 14.94 130 VAL A CA 1
ATOM 744 C C . VAL A 1 130 ? 6.371 32.840 -6.874 1.00 15.23 130 VAL A C 1
ATOM 745 O O . VAL A 1 130 ? 5.186 32.593 -6.630 1.00 19.35 130 VAL A O 1
ATOM 749 N N . GLN A 1 131 ? 7.357 32.177 -6.319 1.00 14.89 131 GLN A N 1
ATOM 750 C CA . GLN A 1 131 ? 7.096 31.216 -5.268 1.00 16.97 131 GLN A CA 1
ATOM 751 C C . GLN A 1 131 ? 7.810 31.785 -4.028 1.00 15.21 131 GLN A C 1
ATOM 752 O O . GLN A 1 131 ? 8.853 32.380 -4.193 1.00 13.08 131 GLN A O 1
ATOM 757 N N . PHE A 1 132 ? 7.238 31.631 -2.823 1.00 12.48 132 PHE A N 1
ATOM 758 C CA . PHE A 1 132 ? 7.873 32.102 -1.631 1.00 13.15 132 PHE A CA 1
ATOM 759 C C . PHE A 1 132 ? 8.243 30.941 -0.732 1.00 11.88 132 PHE A C 1
ATOM 760 O O . PHE A 1 132 ? 7.732 29.793 -0.887 1.00 11.22 132 PHE A O 1
ATOM 768 N N . ALA A 1 133 ? 9.094 31.212 0.228 1.00 12.29 133 ALA A N 1
ATOM 769 C CA . ALA A 1 133 ? 9.309 30.230 1.293 1.00 12.39 133 ALA A CA 1
ATOM 770 C C . ALA A 1 133 ? 9.563 31.063 2.541 1.00 14.30 133 ALA A C 1
ATOM 771 O O . ALA A 1 133 ? 10.370 31.996 2.513 1.00 13.42 133 ALA A O 1
ATOM 773 N N . ILE A 1 134 ? 8.933 30.660 3.653 1.00 10.77 134 ILE A N 1
ATOM 774 C CA . ILE A 1 134 ? 9.162 31.335 4.941 1.00 10.32 134 ILE A CA 1
ATOM 775 C C . ILE A 1 134 ? 10.375 30.656 5.644 1.00 9.82 134 ILE A C 1
ATOM 776 O O . ILE A 1 134 ? 10.455 29.441 5.756 1.00 10.76 134 ILE A O 1
ATOM 781 N N . ASN A 1 135 ? 11.228 31.451 6.222 1.00 7.64 135 ASN A N 1
ATOM 782 C CA . ASN A 1 135 ? 12.368 31.032 7.022 1.00 9.25 135 ASN A CA 1
ATOM 783 C C . ASN A 1 135 ? 12.158 31.778 8.351 1.00 10.02 135 ASN A C 1
ATOM 784 O O . ASN A 1 135 ? 12.359 33.002 8.465 1.00 10.37 135 ASN A O 1
ATOM 789 N N . ASN A 1 136 ? 11.587 31.024 9.267 1.00 11.19 136 ASN A N 1
ATOM 790 C CA . ASN A 1 136 ? 11.179 31.458 10.627 1.00 7.29 136 ASN A CA 1
ATOM 791 C C . ASN A 1 136 ? 12.304 31.295 11.607 1.00 7.59 136 ASN A C 1
ATOM 792 O O . ASN A 1 136 ? 12.716 30.177 11.843 1.00 7.26 136 ASN A O 1
ATOM 797 N N . CYS A 1 137 ? 12.832 32.414 12.108 1.00 7.27 137 CYS A N 1
ATOM 798 C CA . CYS A 1 137 ? 14.047 32.371 12.955 1.00 7.52 137 CYS A CA 1
ATOM 799 C C . CYS A 1 137 ? 13.758 32.787 14.391 1.00 7.03 137 CYS A C 1
ATOM 800 O O . CYS A 1 137 ? 13.198 33.827 14.631 1.00 6.82 137 CYS A O 1
ATOM 803 N N . ILE A 1 138 ? 14.313 32.057 15.334 1.00 4.63 138 ILE A N 1
ATOM 804 C CA . ILE A 1 138 ? 14.192 32.365 16.756 1.00 6.07 138 ILE A CA 1
ATOM 805 C C . ILE A 1 138 ? 15.507 32.325 17.449 1.00 5.10 138 ILE A C 1
ATOM 806 O O . ILE A 1 138 ? 16.466 31.658 16.981 1.00 5.12 138 ILE A O 1
ATOM 811 N N . LYS A 1 139 ? 15.538 33.017 18.567 1.00 4.36 139 LYS A N 1
ATOM 812 C CA . LYS A 1 139 ? 16.694 33.076 19.407 1.00 6.41 139 LYS A CA 1
ATOM 813 C C . LYS A 1 139 ? 16.955 31.770 20.111 1.00 6.32 139 LYS A C 1
ATOM 814 O O . LYS A 1 139 ? 16.024 31.200 20.616 1.00 7.19 139 LYS A O 1
ATOM 820 N N . LEU A 1 140 ? 18.201 31.307 20.027 1.00 7.87 140 LEU A N 1
ATOM 821 C CA . LEU A 1 140 ? 18.726 30.189 20.820 1.00 8.74 140 LEU A CA 1
ATOM 822 C C . LEU A 1 140 ? 19.737 30.818 21.774 1.00 7.67 140 LEU A C 1
ATOM 823 O O . LEU A 1 140 ? 20.819 31.222 21.414 1.00 8.01 140 LEU A O 1
ATOM 828 N N . LEU A 1 141 ? 19.299 30.958 23.016 1.00 7.89 141 LEU A N 1
ATOM 829 C CA . LEU A 1 141 ? 20.052 31.599 24.037 1.00 8.59 141 LEU A CA 1
ATOM 830 C C . LEU A 1 141 ? 20.741 30.520 24.876 1.00 9.08 141 LEU A C 1
ATOM 831 O O . LEU A 1 141 ? 20.107 29.822 25.618 1.00 10.95 141 LEU A O 1
ATOM 836 N N . VAL A 1 142 ? 22.052 30.469 24.829 1.00 10.55 142 VAL A N 1
ATOM 837 C CA . VAL A 1 142 ? 22.827 29.487 25.586 1.00 9.84 142 VAL A CA 1
ATOM 838 C C . VAL A 1 142 ? 23.101 30.092 26.956 1.00 9.31 142 VAL A C 1
ATOM 839 O O . VAL A 1 142 ? 23.774 31.099 27.076 1.00 9.25 142 VAL A O 1
ATOM 843 N N . ARG A 1 143 ? 22.580 29.448 27.982 1.00 7.90 143 ARG A N 1
ATOM 844 C CA . ARG A 1 143 ? 22.597 30.004 29.274 1.00 7.84 143 ARG A CA 1
ATOM 845 C C . ARG A 1 143 ? 23.282 29.071 30.306 1.00 8.18 143 ARG A C 1
ATOM 846 O O . ARG A 1 143 ? 22.739 28.020 30.602 1.00 7.99 143 ARG A O 1
ATOM 854 N N . PRO A 1 144 ? 24.406 29.478 30.861 1.00 13.03 144 PRO A N 1
ATOM 855 C CA . PRO A 1 144 ? 24.891 28.753 32.052 1.00 14.08 144 PRO A CA 1
ATOM 856 C C . PRO A 1 144 ? 23.793 28.629 33.110 1.00 17.31 144 PRO A C 1
ATOM 857 O O . PRO A 1 144 ? 22.939 29.607 33.315 1.00 19.31 144 PRO A O 1
ATOM 861 N N . ASN A 1 145 ? 23.928 27.437 33.877 1.00 18.89 145 ASN A N 1
ATOM 862 C CA . ASN A 1 145 ? 22.958 27.001 34.925 1.00 20.14 145 ASN A CA 1
ATOM 863 C C . ASN A 1 145 ? 23.187 27.739 36.301 1.00 21.15 145 ASN A C 1
ATOM 864 O O . ASN A 1 145 ? 22.314 27.804 37.179 1.00 20.46 145 ASN A O 1
ATOM 869 N N . GLU A 1 146 ? 24.388 28.294 36.415 1.00 21.46 146 GLU A N 1
ATOM 870 C CA . GLU A 1 146 ? 25.030 28.761 37.646 1.00 22.52 146 GLU A CA 1
ATOM 871 C C . GLU A 1 146 ? 24.567 30.214 37.917 1.00 23.78 146 GLU A C 1
ATOM 872 O O . GLU A 1 146 ? 24.446 30.598 39.113 1.00 23.87 146 GLU A O 1
ATOM 878 N N . LEU A 1 147 ? 24.346 30.980 36.821 1.00 23.08 147 LEU A N 1
ATOM 879 C CA . LEU A 1 147 ? 24.005 32.398 36.804 1.00 24.30 147 LEU A CA 1
AT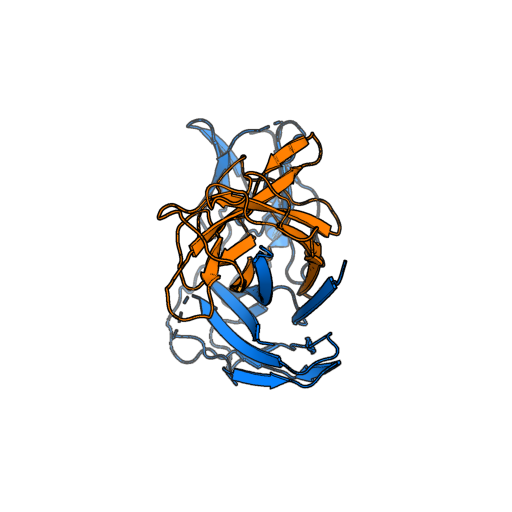OM 880 C C . LEU A 1 147 ? 22.772 32.633 37.722 1.00 25.07 147 LEU A C 1
ATOM 881 O O . LEU A 1 147 ? 21.658 32.132 37.419 1.00 29.00 147 LEU A O 1
ATOM 886 N N . LYS A 1 148 ? 22.903 33.521 38.711 1.00 23.20 148 LYS A N 1
ATOM 887 C CA . LYS A 1 148 ? 21.751 33.901 39.604 1.00 22.23 148 LYS A CA 1
ATOM 888 C C . LYS A 1 148 ? 20.524 34.675 38.975 1.00 21.34 148 LYS A C 1
ATOM 889 O O . LYS A 1 148 ? 20.706 35.539 38.118 1.00 22.98 148 LYS A O 1
ATOM 890 N N . GLY A 1 149 ? 19.306 34.233 39.314 1.00 20.58 149 GLY A N 1
ATOM 891 C CA . GLY A 1 149 ? 18.064 34.771 38.673 1.00 20.09 149 GLY A CA 1
ATOM 892 C C . GLY A 1 149 ? 17.741 34.435 37.172 1.00 18.99 149 GLY A C 1
ATOM 893 O O . GLY A 1 149 ? 18.304 33.489 36.571 1.00 19.89 149 GLY A O 1
ATOM 894 N N . THR A 1 150 ? 16.818 35.245 36.592 1.00 18.37 150 THR A N 1
ATOM 895 C CA . THR A 1 150 ? 16.526 35.299 35.148 1.00 17.89 150 THR A CA 1
ATOM 896 C C . THR A 1 150 ? 16.524 36.749 34.590 1.00 16.96 150 THR A C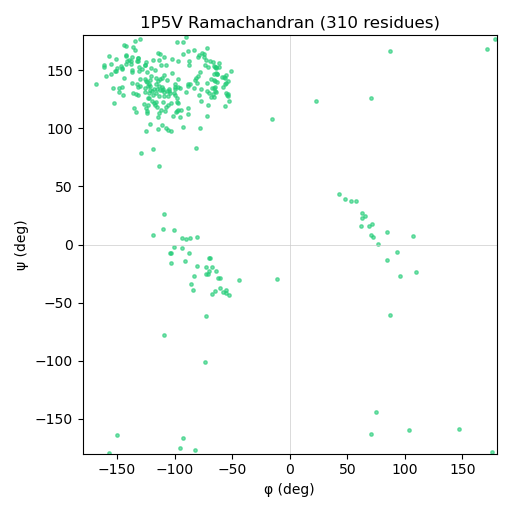 1
ATOM 897 O O . THR A 1 150 ? 16.679 37.684 35.347 1.00 15.63 150 THR A O 1
ATOM 901 N N . PRO A 1 151 ? 16.335 36.953 33.274 1.00 15.26 151 PRO A N 1
ATOM 902 C CA . PRO A 1 151 ? 16.328 38.314 32.724 1.00 14.91 151 PRO A CA 1
ATOM 903 C C . PRO A 1 151 ? 15.393 39.359 33.360 1.00 14.26 151 PRO A C 1
ATOM 904 O O . PRO A 1 151 ? 15.822 40.509 33.524 1.00 13.01 151 PRO A O 1
ATOM 908 N N . ILE A 1 152 ? 14.150 38.995 33.667 1.00 13.84 152 ILE A N 1
ATOM 909 C CA . ILE A 1 152 ? 13.197 39.967 34.227 1.00 15.52 152 ILE A CA 1
ATOM 910 C C . ILE A 1 152 ? 13.592 40.532 35.606 1.00 14.59 152 ILE A C 1
ATOM 911 O O . ILE A 1 152 ? 13.156 41.621 35.988 1.00 14.37 152 ILE A O 1
ATOM 916 N N . GLN A 1 153 ? 14.413 39.797 36.334 1.00 14.79 153 GLN A N 1
ATOM 917 C CA . GLN A 1 153 ? 14.947 40.289 37.631 1.00 14.13 153 GLN A CA 1
ATOM 918 C C . GLN A 1 153 ? 15.904 41.462 37.453 1.00 13.89 153 GLN A C 1
ATOM 919 O O . GLN A 1 153 ? 16.131 42.204 38.360 1.00 13.98 153 GLN A O 1
ATOM 925 N N . PHE A 1 154 ? 16.419 41.617 36.243 1.00 12.62 154 PHE A N 1
ATOM 926 C CA . PHE A 1 154 ? 17.381 42.637 35.892 1.00 13.01 154 PHE A CA 1
ATOM 927 C C . PHE A 1 154 ? 16.898 43.602 34.819 1.00 12.39 154 PHE A C 1
ATOM 928 O O . PHE A 1 154 ? 17.645 44.446 34.341 1.00 13.62 154 PHE A O 1
ATOM 936 N N . ALA A 1 155 ? 15.632 43.520 34.457 1.00 12.32 155 ALA A N 1
ATOM 937 C CA . ALA A 1 155 ? 15.130 44.367 33.381 1.00 12.26 155 ALA A CA 1
ATOM 938 C C . ALA A 1 155 ? 15.303 45.846 33.755 1.00 11.82 155 ALA A C 1
ATOM 939 O O . ALA A 1 155 ? 15.697 46.683 32.920 1.00 11.11 155 ALA A O 1
ATOM 941 N N . GLU A 1 156 ? 15.095 46.165 35.045 1.00 10.87 156 GLU A N 1
ATOM 942 C CA . GLU A 1 156 ? 15.114 47.572 35.433 1.00 11.68 156 GLU A CA 1
ATOM 943 C C . GLU A 1 156 ? 16.514 48.208 35.432 1.00 11.59 156 GLU A C 1
ATOM 944 O O . GLU A 1 156 ? 16.631 49.442 35.446 1.00 11.38 156 GLU A O 1
ATOM 950 N N . ASN A 1 157 ? 17.539 47.350 35.476 1.00 12.09 157 ASN A N 1
ATOM 951 C CA . ASN A 1 157 ? 18.956 47.719 35.553 1.00 12.63 157 ASN A CA 1
ATOM 952 C C . ASN A 1 157 ? 19.600 48.363 34.308 1.00 14.12 157 ASN A C 1
ATOM 953 O O . ASN A 1 157 ? 20.734 48.884 34.394 1.00 14.73 157 ASN A O 1
ATOM 958 N N . LEU A 1 158 ? 18.897 48.332 33.170 1.00 13.73 158 LEU A N 1
ATOM 959 C CA . LEU A 1 158 ? 19.299 49.061 31.951 1.00 13.12 158 LEU A CA 1
ATOM 960 C C . LEU A 1 158 ? 19.514 50.549 32.259 1.00 12.09 158 LEU A C 1
ATOM 961 O O . LEU A 1 158 ? 18.677 51.161 32.899 1.00 12.41 158 LEU A O 1
ATOM 966 N N . SER A 1 159 ? 20.661 51.084 31.857 1.00 11.48 159 SER A N 1
ATOM 967 C CA . SER A 1 159 ? 20.924 52.534 31.962 1.00 12.71 159 SER A CA 1
ATOM 968 C C . SER A 1 159 ? 21.124 53.147 30.562 1.00 12.75 159 SER A C 1
ATOM 969 O O . SER A 1 159 ? 21.471 52.452 29.568 1.00 13.97 159 SER A O 1
ATOM 972 N N . TRP A 1 160 ? 20.749 54.418 30.465 1.00 13.12 160 TRP A N 1
ATOM 973 C CA . TRP A 1 160 ? 20.651 55.074 29.198 1.00 12.81 160 TRP A CA 1
ATOM 974 C C . TRP A 1 160 ? 21.501 56.345 29.113 1.00 13.68 160 TRP A C 1
ATOM 975 O O . TRP A 1 160 ? 21.742 56.996 30.111 1.00 13.98 160 TRP A O 1
ATOM 986 N N . LYS A 1 161 ? 21.993 56.640 27.919 1.00 14.26 161 LYS A N 1
ATOM 987 C CA . LYS A 1 161 ? 22.675 57.896 27.622 1.00 15.23 161 LYS A CA 1
ATOM 988 C C . LYS A 1 161 ? 22.255 58.328 26.202 1.00 15.85 161 LYS A C 1
ATOM 989 O O . LYS A 1 161 ? 21.831 57.475 25.361 1.00 14.09 161 LYS A O 1
ATOM 995 N N . VAL A 1 162 ? 22.386 59.643 25.907 1.00 14.88 162 VAL A N 1
ATOM 996 C CA . VAL A 1 162 ? 22.352 60.036 24.506 1.00 15.11 162 VAL A CA 1
ATOM 997 C C . VAL A 1 162 ? 23.736 60.509 24.101 1.00 15.50 162 VAL A C 1
ATOM 998 O O . VAL A 1 162 ? 24.334 61.312 24.802 1.00 16.04 162 VAL A O 1
ATOM 1002 N N . ASP A 1 163 ? 24.225 60.021 22.957 1.00 15.67 163 ASP A N 1
ATOM 1003 C CA . ASP A 1 163 ? 25.543 60.374 22.431 1.00 16.01 163 ASP A CA 1
ATOM 1004 C C . ASP A 1 163 ? 25.677 60.108 20.882 1.00 15.14 163 ASP A C 1
ATOM 1005 O O . ASP A 1 163 ? 25.113 59.129 20.369 1.00 15.81 163 ASP A O 1
ATOM 1010 N N . GLY A 1 164 ? 26.426 60.956 20.162 1.00 14.37 164 GLY A N 1
ATOM 1011 C CA . GLY A 1 164 ? 26.655 60.814 18.721 1.00 13.87 164 GLY A CA 1
ATOM 1012 C C . GLY A 1 164 ? 25.376 60.697 17.895 1.00 14.22 164 GLY A C 1
ATOM 1013 O O . GLY A 1 164 ? 25.268 59.912 16.926 1.00 13.92 164 GLY A O 1
ATOM 1014 N N . GLY A 1 165 ? 24.372 61.453 18.328 1.00 14.02 165 GLY A N 1
ATOM 1015 C CA . GLY A 1 165 ? 23.048 61.395 17.741 1.00 14.26 165 GLY A CA 1
ATOM 1016 C C . GLY A 1 165 ? 22.287 60.119 18.073 1.00 13.84 165 GLY A C 1
ATOM 1017 O O . GLY A 1 165 ? 21.311 59.830 17.400 1.00 14.63 165 GLY A O 1
ATOM 1018 N N . LYS A 1 166 ? 22.690 59.375 19.105 1.00 13.75 166 LYS A N 1
ATOM 1019 C CA . LYS A 1 166 ? 22.120 58.034 19.390 1.00 13.62 166 LYS A CA 1
ATOM 1020 C C . LYS A 1 166 ? 21.668 57.779 20.852 1.00 12.75 166 LYS A C 1
ATOM 1021 O O . LYS A 1 166 ? 22.245 58.303 21.782 1.00 12.25 166 LYS A O 1
ATOM 1027 N N . LEU A 1 167 ? 20.649 56.954 21.052 1.00 12.17 167 LEU A N 1
ATOM 1028 C CA . LEU A 1 167 ? 20.287 56.536 22.394 1.00 11.85 167 LEU A CA 1
ATOM 1029 C C . LEU A 1 167 ? 20.899 55.189 22.724 1.00 12.61 167 LEU A C 1
ATOM 1030 O O . LEU A 1 167 ? 20.554 54.186 22.089 1.00 13.70 167 LEU A O 1
ATOM 1035 N N . ILE A 1 168 ? 21.783 55.164 23.712 1.00 12.41 168 ILE A N 1
ATOM 1036 C CA . ILE A 1 168 ? 22.630 54.009 24.028 1.00 12.59 168 ILE A CA 1
ATOM 1037 C C . ILE A 1 168 ? 22.193 53.359 25.356 1.00 11.95 168 ILE A C 1
ATOM 1038 O O . ILE A 1 168 ? 22.150 54.030 26.362 1.00 11.78 168 ILE A O 1
ATOM 1043 N N . ALA A 1 169 ? 21.853 52.071 25.336 1.00 11.74 169 ALA A N 1
ATOM 1044 C CA . ALA A 1 169 ? 21.496 51.294 26.540 1.00 12.42 169 ALA A CA 1
ATOM 1045 C C . ALA A 1 169 ? 22.719 50.523 27.019 1.00 11.80 169 ALA A C 1
ATOM 1046 O O . ALA A 1 169 ? 23.454 49.985 26.215 1.00 14.24 169 ALA A O 1
ATOM 1048 N N . GLU A 1 170 ? 22.914 50.399 28.303 1.00 12.98 170 GLU A N 1
ATOM 1049 C CA . GLU A 1 170 ? 24.013 49.644 28.879 1.00 12.87 170 GLU A CA 1
ATOM 1050 C C . GLU A 1 170 ? 23.394 48.513 29.677 1.00 12.55 170 GLU A C 1
ATOM 1051 O O . GLU A 1 170 ? 22.472 48.753 30.480 1.00 12.13 170 GLU A O 1
ATOM 1057 N N . ASN A 1 171 ? 23.926 47.304 29.495 1.00 11.52 171 ASN A N 1
ATOM 1058 C CA . ASN A 1 171 ? 23.387 46.096 30.136 1.00 12.46 171 ASN A CA 1
ATOM 1059 C C . ASN A 1 171 ? 24.462 45.479 30.958 1.00 13.09 171 ASN A C 1
ATOM 1060 O O . ASN A 1 171 ? 25.428 44.914 30.449 1.00 15.24 171 ASN A O 1
ATOM 1065 N N . PRO A 1 172 ? 24.351 45.672 32.247 1.00 13.21 172 PRO A N 1
ATOM 1066 C CA . PRO A 1 172 ? 25.347 45.135 33.165 1.00 12.80 172 PRO A CA 1
ATOM 1067 C C . PRO A 1 172 ? 25.034 43.700 33.613 1.00 12.45 172 PRO A C 1
ATOM 1068 O O . PRO A 1 172 ? 25.879 43.092 34.194 1.00 13.42 172 PRO A O 1
ATOM 1072 N N . SER A 1 173 ? 23.868 43.152 33.268 1.00 12.92 173 SER A N 1
ATOM 1073 C CA . SER A 1 173 ? 23.550 41.760 33.524 1.00 11.75 173 SER A CA 1
ATOM 1074 C C . SER A 1 173 ? 24.267 40.804 32.597 1.00 11.71 173 SER A C 1
ATOM 1075 O O . SER A 1 173 ? 24.784 41.191 31.528 1.00 12.96 173 SER A O 1
ATOM 1078 N N . PRO A 1 174 ? 24.320 39.551 33.024 1.00 11.76 174 PRO A N 1
ATOM 1079 C CA . PRO A 1 174 ? 24.814 38.455 32.203 1.00 11.61 174 PRO A CA 1
ATOM 1080 C C . PRO A 1 174 ? 23.840 37.906 31.213 1.00 11.11 174 PRO A C 1
ATOM 1081 O O . PRO A 1 174 ? 24.151 36.923 30.618 1.00 10.65 174 PRO A O 1
ATOM 1085 N N . PHE A 1 175 ? 22.685 38.502 31.051 1.00 11.61 175 PHE A N 1
ATOM 1086 C CA . PHE A 1 175 ? 21.685 38.009 30.123 1.00 10.92 175 PHE A CA 1
ATOM 1087 C C . PHE A 1 175 ? 21.499 38.974 28.945 1.00 12.12 175 PHE A C 1
ATOM 1088 O O . PHE A 1 175 ? 21.734 40.153 29.090 1.00 12.73 175 PHE A O 1
ATOM 1096 N N . TYR A 1 176 ? 21.043 38.452 27.812 1.00 10.15 176 TYR A N 1
ATOM 1097 C CA . TYR A 1 176 ? 20.483 39.300 26.772 1.00 10.40 176 TYR A CA 1
ATOM 1098 C C . TYR A 1 176 ? 19.208 39.966 27.302 1.00 10.57 176 TYR A C 1
ATOM 1099 O O . TYR A 1 176 ? 18.307 39.261 27.846 1.00 14.33 176 TYR A O 1
ATOM 1108 N N . MET A 1 177 ? 19.039 41.275 27.129 1.00 8.34 177 MET A N 1
ATOM 1109 C CA . MET A 1 177 ? 17.782 41.909 27.484 1.00 10.14 177 MET A CA 1
ATOM 1110 C C . MET A 1 177 ? 17.097 42.196 26.123 1.00 10.01 177 MET A C 1
ATOM 1111 O O . MET A 1 177 ? 17.445 43.115 25.399 1.00 11.58 177 MET A O 1
ATOM 1116 N N . ASN A 1 178 ? 16.203 41.303 25.806 1.00 9.01 178 ASN A N 1
ATOM 1117 C CA . ASN A 1 178 ? 15.537 41.264 24.561 1.00 9.91 178 ASN A CA 1
ATOM 1118 C C . ASN A 1 178 ? 14.372 42.282 24.616 1.00 9.40 178 ASN A C 1
ATOM 1119 O O . ASN A 1 178 ? 13.274 41.939 24.941 1.00 9.98 178 ASN A O 1
ATOM 1124 N N . ILE A 1 179 ? 14.655 43.551 24.366 1.00 10.63 179 ILE A N 1
ATOM 1125 C CA . ILE A 1 179 ? 13.644 44.582 24.471 1.00 10.01 179 ILE A CA 1
ATOM 1126 C C . ILE A 1 179 ? 12.600 44.328 23.409 1.00 9.54 179 ILE A C 1
ATOM 1127 O O . ILE A 1 179 ? 12.994 44.137 22.269 1.00 9.23 179 ILE A O 1
ATOM 1132 N N . GLY A 1 180 ? 11.333 44.249 23.763 1.00 9.86 180 GLY A N 1
ATOM 1133 C CA . GLY A 1 180 ? 10.238 44.046 22.837 1.00 10.95 180 GLY A CA 1
ATOM 1134 C C . GLY A 1 180 ? 9.453 45.290 22.537 1.00 11.09 180 GLY A C 1
ATOM 1135 O O . GLY A 1 180 ? 8.688 45.380 21.575 1.00 10.92 180 GLY A O 1
ATOM 1136 N N . GLU A 1 181 ? 9.629 46.301 23.363 1.00 10.39 181 GLU A N 1
ATOM 1137 C CA . GLU A 1 181 ? 8.933 47.573 23.131 1.00 11.12 181 GLU A CA 1
ATOM 1138 C C . GLU A 1 181 ? 9.747 48.690 23.759 1.00 11.06 181 GLU A C 1
ATOM 1139 O O . GLU A 1 181 ? 10.184 48.589 24.915 1.00 12.25 181 GLU A O 1
ATOM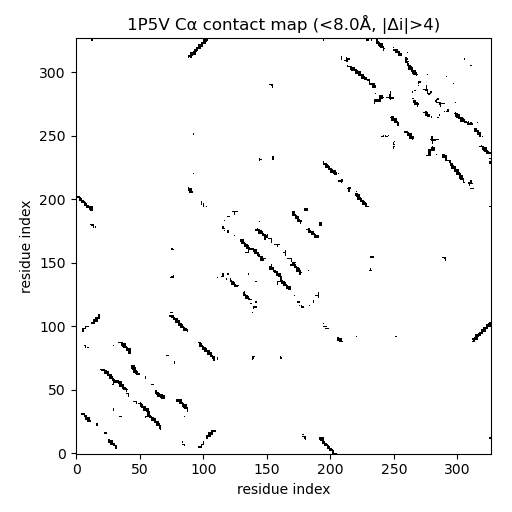 1145 N N . LEU A 1 182 ? 9.914 49.763 23.014 1.00 9.35 182 LEU A N 1
ATOM 1146 C CA . LEU A 1 182 ? 10.870 50.781 23.381 1.00 9.73 182 LEU A CA 1
ATOM 1147 C C . LEU A 1 182 ? 10.354 52.133 22.909 1.00 9.61 182 LEU A C 1
ATOM 1148 O O . LEU A 1 182 ? 9.925 52.286 21.748 1.00 9.33 182 LEU A O 1
ATOM 1153 N N . THR A 1 183 ? 10.371 53.108 23.815 1.00 9.31 183 THR A N 1
ATOM 1154 C CA . THR A 1 183 ? 9.952 54.443 23.460 1.00 10.45 183 THR A CA 1
ATOM 1155 C C . THR A 1 183 ? 10.856 55.475 24.087 1.00 10.72 183 THR A C 1
ATOM 1156 O O . THR A 1 183 ? 11.515 55.208 25.131 1.00 9.61 183 THR A O 1
ATOM 1160 N N . PHE A 1 184 ? 10.841 56.666 23.481 1.00 9.87 184 PHE A N 1
ATOM 1161 C CA . PHE A 1 184 ? 11.710 57.756 23.936 1.00 10.57 184 PHE A CA 1
ATOM 1162 C C . PHE A 1 184 ? 11.061 59.047 23.582 1.00 12.22 184 PHE A C 1
ATOM 1163 O O . PHE A 1 184 ? 10.745 59.260 22.390 1.00 13.00 184 PHE A O 1
ATOM 1171 N N . GLY A 1 185 ? 10.797 59.892 24.579 1.00 12.53 185 GLY A N 1
ATOM 1172 C CA . GLY A 1 185 ? 10.046 61.089 24.319 1.00 13.05 185 GLY A CA 1
ATOM 1173 C C . GLY A 1 185 ? 8.660 60.691 23.911 1.00 13.91 185 GLY A C 1
ATOM 1174 O O . GLY A 1 185 ? 8.015 61.423 23.196 1.00 14.86 185 GLY A O 1
ATOM 1175 N N . GLY A 1 186 ? 8.219 59.507 24.332 1.00 14.39 186 GLY A N 1
ATOM 1176 C CA . GLY A 1 186 ? 6.927 58.973 23.920 1.00 14.73 186 GLY A CA 1
ATOM 1177 C C . GLY A 1 186 ? 6.799 58.561 22.456 1.00 14.92 186 GLY A C 1
ATOM 1178 O O . GLY A 1 186 ? 5.700 58.383 21.957 1.00 15.25 186 GLY A O 1
ATOM 1179 N N . LYS A 1 187 ? 7.907 58.398 21.748 1.00 14.68 187 LYS A N 1
ATOM 1180 C CA . LYS A 1 187 ? 7.807 57.967 20.340 1.00 14.48 187 LYS A CA 1
ATOM 1181 C C . LYS A 1 187 ? 8.387 56.595 20.236 1.00 13.23 187 LYS A C 1
ATOM 1182 O O . LYS A 1 187 ? 9.343 56.290 20.904 1.00 11.49 187 LYS A O 1
ATOM 1188 N N . SER A 1 188 ? 7.777 55.757 19.401 1.00 13.44 188 SER A N 1
ATOM 1189 C CA . SER A 1 188 ? 8.179 54.364 19.296 1.00 13.92 188 SER A CA 1
ATOM 1190 C C . SER A 1 188 ? 9.508 54.315 18.591 1.00 12.25 188 SER A C 1
ATOM 1191 O O . SER A 1 188 ? 9.713 55.042 17.632 1.00 11.42 188 SER A O 1
ATOM 1194 N N . ILE A 1 189 ? 10.385 53.458 19.089 1.00 12.06 189 ILE A N 1
ATOM 1195 C CA . ILE A 1 189 ? 11.740 53.205 18.584 1.00 12.13 189 ILE A CA 1
ATOM 1196 C C . ILE A 1 189 ? 11.790 51.715 18.255 1.00 12.09 189 ILE A C 1
ATOM 1197 O O . ILE A 1 189 ? 11.499 50.878 19.127 1.00 10.05 189 ILE A O 1
ATOM 1202 N N . PRO A 1 190 ? 12.166 51.342 17.034 1.00 11.73 190 PRO A N 1
ATOM 1203 C CA . PRO A 1 190 ? 12.381 49.926 16.772 1.00 12.28 190 PRO A CA 1
ATOM 1204 C C . PRO A 1 190 ? 13.414 49.243 17.705 1.00 11.81 190 PRO A C 1
ATOM 1205 O O . PRO A 1 190 ? 14.588 49.556 17.703 1.00 15.37 190 PRO A O 1
ATOM 1209 N N . SER A 1 191 ? 12.973 48.262 18.427 1.00 13.27 191 SER A N 1
ATOM 1210 C CA . SER A 1 191 ? 13.852 47.651 19.442 1.00 14.51 191 SER A CA 1
ATOM 1211 C C . SER A 1 191 ? 14.838 46.590 18.931 1.00 13.39 191 SER A C 1
ATOM 1212 O O . SER A 1 191 ? 14.804 46.168 17.784 1.00 12.73 191 SER A O 1
ATOM 1215 N N . HIS A 1 192 ? 15.783 46.266 19.821 1.00 12.16 192 HIS A N 1
ATOM 1216 C CA . HIS A 1 192 ? 16.805 45.298 19.585 1.00 10.99 192 HIS A CA 1
ATOM 1217 C C . HIS A 1 192 ? 17.259 44.832 20.930 1.00 10.55 192 HIS A C 1
ATOM 1218 O O . HIS A 1 192 ? 16.988 45.516 21.881 1.00 11.40 192 HIS A O 1
ATOM 1225 N N . TYR A 1 193 ? 17.940 43.685 20.986 1.00 9.38 193 TYR A N 1
ATOM 1226 C CA . TYR A 1 193 ? 18.429 43.172 22.248 1.00 9.88 193 TYR A CA 1
ATOM 1227 C C . TYR A 1 193 ? 19.603 44.027 22.668 1.00 10.23 193 TYR A C 1
ATOM 1228 O O . TYR A 1 193 ? 20.323 44.650 21.820 1.00 11.43 193 TYR A O 1
ATOM 1237 N N . ILE A 1 194 ? 19.819 44.041 23.983 1.00 12.07 194 ILE A N 1
ATOM 1238 C CA . ILE A 1 194 ? 21.049 44.586 24.527 1.00 11.46 194 ILE A CA 1
ATOM 1239 C C . ILE A 1 194 ? 21.868 43.421 25.020 1.00 10.48 194 ILE A C 1
ATOM 1240 O O . ILE A 1 194 ? 21.377 42.697 25.859 1.00 9.92 194 ILE A O 1
ATOM 1245 N N . PRO A 1 195 ? 23.040 43.205 24.460 1.00 11.29 195 PRO A N 1
ATOM 1246 C CA . PRO A 1 195 ? 23.891 42.081 24.835 1.00 11.60 195 PRO A CA 1
ATOM 1247 C C . PRO A 1 195 ? 24.433 42.125 26.246 1.00 12.91 195 PRO A C 1
ATOM 1248 O O . PRO A 1 195 ? 24.578 43.189 26.812 1.00 12.51 195 PRO A O 1
ATOM 1252 N N . PRO A 1 196 ? 24.715 40.959 26.794 1.00 13.16 196 PRO A N 1
ATOM 1253 C CA . PRO A 1 196 ? 25.217 40.840 28.163 1.00 13.78 196 PRO A CA 1
ATOM 1254 C C . PRO A 1 196 ? 26.449 41.700 28.366 1.00 13.52 196 PRO A C 1
ATOM 1255 O O . PRO A 1 196 ? 27.287 41.778 27.459 1.00 15.16 196 PRO A O 1
ATOM 1259 N N . LYS A 1 197 ? 26.552 42.330 29.534 1.00 13.49 197 LYS A N 1
ATOM 1260 C CA . LYS A 1 197 ? 27.717 43.183 29.932 1.00 11.94 197 LYS A CA 1
ATOM 1261 C C . LYS A 1 197 ? 28.100 44.174 28.839 1.00 12.07 197 LYS A C 1
ATOM 1262 O O . LYS A 1 197 ? 29.267 44.370 28.564 1.00 11.56 197 LYS A O 1
ATOM 1268 N N . SER A 1 198 ? 27.115 44.753 28.155 1.00 13.17 198 SER A N 1
ATOM 1269 C CA . SER A 1 198 ? 27.422 45.466 26.934 1.00 13.07 198 SER A CA 1
ATOM 1270 C C . SER A 1 198 ? 26.483 46.615 26.625 1.00 12.77 198 SER A C 1
ATOM 1271 O O . SER A 1 198 ? 25.695 47.029 27.454 1.00 11.60 198 SER A O 1
ATOM 1274 N N . THR A 1 199 ? 26.506 47.072 25.387 1.00 13.39 199 THR A N 1
ATOM 1275 C CA . THR A 1 199 ? 25.575 48.113 24.962 1.00 13.49 199 THR A CA 1
ATOM 1276 C C . THR A 1 199 ? 24.975 47.854 23.626 1.00 12.59 199 THR A C 1
ATOM 1277 O O . THR A 1 199 ? 25.395 46.958 22.900 1.00 11.70 199 THR A O 1
ATOM 1281 N N . TRP A 1 200 ? 23.986 48.666 23.301 1.00 11.54 200 TRP A N 1
ATOM 1282 C CA . TRP A 1 200 ? 23.474 48.793 21.964 1.00 12.53 200 TRP A CA 1
ATOM 1283 C C . TRP A 1 200 ? 22.948 50.239 21.787 1.00 11.19 200 TRP A C 1
ATOM 1284 O O . TRP A 1 200 ? 22.479 50.878 22.752 1.00 10.03 200 TRP A O 1
ATOM 1295 N N . ALA A 1 201 ? 22.983 50.706 20.545 1.00 11.37 201 ALA A N 1
ATOM 1296 C CA . ALA A 1 201 ? 22.725 52.105 20.193 1.00 10.91 201 ALA A CA 1
ATOM 1297 C C . ALA A 1 201 ? 21.561 52.236 19.280 1.00 11.26 201 ALA A C 1
ATOM 1298 O O . ALA A 1 201 ? 21.478 51.496 18.289 1.00 11.04 201 ALA A O 1
ATOM 1300 N N . PHE A 1 202 ? 20.661 53.159 19.595 1.00 11.18 202 PHE A N 1
ATOM 1301 C CA . PHE A 1 202 ? 19.425 53.365 18.847 1.00 12.33 202 PHE A CA 1
ATOM 1302 C C . PHE A 1 202 ? 19.413 54.717 18.179 1.00 14.46 202 PHE A C 1
ATOM 1303 O O . PHE A 1 202 ? 19.807 55.705 18.753 1.00 14.75 202 PHE A O 1
ATOM 1311 N N . ASP A 1 203 ? 18.901 54.776 16.973 1.00 16.28 203 ASP A N 1
ATOM 1312 C CA . ASP A 1 203 ? 18.688 56.081 16.364 1.00 18.54 203 ASP A CA 1
ATOM 1313 C C . ASP A 1 203 ? 17.654 56.868 17.182 1.00 19.27 203 ASP A C 1
ATOM 1314 O O . ASP A 1 203 ? 16.753 56.262 17.786 1.00 19.75 203 ASP A O 1
ATOM 1319 N N . LEU A 1 204 ? 17.790 58.200 17.223 1.00 19.56 204 LEU A N 1
ATOM 1320 C CA . LEU A 1 204 ? 16.770 59.030 17.886 1.00 20.27 204 LEU A CA 1
ATOM 1321 C C . LEU A 1 204 ? 15.590 59.283 16.915 1.00 20.74 204 LEU A C 1
ATOM 1322 O O . LEU A 1 204 ? 15.762 59.426 15.696 1.00 21.52 204 LEU A O 1
ATOM 1327 N N . PRO A 1 205 ? 14.386 59.270 17.455 1.00 21.03 205 PRO A N 1
ATOM 1328 C CA . PRO A 1 205 ? 13.152 59.381 16.646 1.00 21.17 205 PRO A CA 1
ATOM 1329 C C . PRO A 1 205 ? 12.858 60.773 16.063 1.00 20.76 205 PRO A C 1
ATOM 1330 O O . PRO A 1 205 ? 13.505 61.711 16.519 1.00 20.23 205 PRO A O 1
ATOM 1334 N N . ASN A 1 213 ? 13.084 61.099 28.339 1.00 6.29 213 ASN A N 1
ATOM 1335 C CA . ASN A 1 213 ? 12.435 59.942 28.993 1.00 9.02 213 ASN A CA 1
ATOM 1336 C C . ASN A 1 213 ? 12.312 58.617 28.141 1.00 7.92 213 ASN A C 1
ATOM 1337 O O . ASN A 1 213 ? 11.711 58.615 27.047 1.00 9.01 213 ASN A O 1
ATOM 1342 N N . VAL A 1 214 ? 12.855 57.530 28.671 1.00 9.04 214 VAL A N 1
ATOM 1343 C CA . VAL A 1 214 ? 12.926 56.213 27.976 1.00 9.97 214 VAL A CA 1
ATOM 1344 C C . VAL A 1 214 ? 12.008 55.222 28.660 1.00 10.32 214 VAL A C 1
ATOM 1345 O O . VAL A 1 214 ? 11.991 55.131 29.873 1.00 10.51 214 VAL A O 1
ATOM 1349 N N . SER A 1 215 ? 11.253 54.467 27.896 1.00 9.02 215 SER A N 1
ATOM 1350 C CA . SER A 1 215 ? 10.412 53.440 28.466 1.00 10.91 215 SER A CA 1
ATOM 1351 C C . SER A 1 215 ? 10.686 52.158 27.685 1.00 10.43 215 SER A C 1
ATOM 1352 O O . SER A 1 215 ? 10.944 52.218 26.478 1.00 8.08 215 SER A O 1
ATOM 1355 N N . TRP A 1 216 ? 10.695 51.036 28.384 1.00 10.39 216 TRP A N 1
ATOM 1356 C CA . TRP A 1 216 ? 10.969 49.743 27.711 1.00 8.28 216 TRP A CA 1
ATOM 1357 C C . TRP A 1 216 ? 10.334 48.582 28.381 1.00 9.65 216 TRP A C 1
ATOM 1358 O O . TRP A 1 216 ? 10.129 48.608 29.623 1.00 8.09 216 TRP A O 1
ATOM 1369 N N . ARG A 1 217 ? 9.973 47.567 27.603 1.00 8.54 217 ARG A N 1
ATOM 1370 C CA . ARG A 1 217 ? 9.585 46.269 28.184 1.00 9.60 217 ARG A CA 1
ATOM 1371 C C . ARG A 1 217 ? 10.524 45.217 27.576 1.00 9.93 217 ARG A C 1
ATOM 1372 O O . ARG A 1 217 ? 10.629 45.188 26.337 1.00 11.45 217 ARG A O 1
ATOM 1380 N N . ILE A 1 218 ? 11.159 44.357 28.380 1.00 9.93 218 ILE A N 1
ATOM 1381 C CA . ILE A 1 218 ? 11.769 43.155 27.835 1.00 10.92 218 ILE A CA 1
ATOM 1382 C C . ILE A 1 218 ? 10.765 42.011 27.535 1.00 10.18 218 ILE A C 1
ATOM 1383 O O . ILE A 1 218 ? 9.631 42.043 27.973 1.00 11.28 218 ILE A O 1
ATOM 1388 N N . ILE A 1 219 ? 11.190 41.026 26.725 1.00 10.16 219 ILE A N 1
ATOM 1389 C CA . ILE A 1 219 ? 10.385 39.839 26.457 1.00 8.44 219 ILE A CA 1
ATOM 1390 C C . ILE A 1 219 ? 10.965 38.793 27.375 1.00 7.95 219 ILE A C 1
ATOM 1391 O O . ILE A 1 219 ? 12.162 38.550 27.343 1.00 6.41 219 ILE A O 1
ATOM 1396 N N . ASN A 1 220 ? 10.131 38.144 28.147 1.00 8.95 220 ASN A N 1
ATOM 1397 C CA . ASN A 1 220 ? 10.602 37.170 29.127 1.00 9.95 220 ASN A CA 1
ATOM 1398 C C . ASN A 1 220 ? 10.872 35.816 28.549 1.00 10.68 220 ASN A C 1
ATOM 1399 O O . ASN A 1 220 ? 10.792 35.635 27.367 1.00 9.56 220 ASN A O 1
ATOM 1404 N N . ASP A 1 221 ? 11.234 34.857 29.384 1.00 11.01 221 ASP A N 1
ATOM 1405 C CA . ASP A 1 221 ? 11.687 33.573 28.872 1.00 12.44 221 ASP A CA 1
ATOM 1406 C C . ASP A 1 221 ? 10.548 32.782 28.251 1.00 12.16 221 ASP A C 1
ATOM 1407 O O . ASP A 1 221 ? 10.834 31.899 27.499 1.00 9.95 221 ASP A O 1
ATOM 1412 N N . GLN A 1 222 ? 9.279 33.052 28.616 1.00 12.23 222 GLN A N 1
ATOM 1413 C CA . GLN A 1 222 ? 8.136 32.333 27.994 1.00 12.03 222 GLN A CA 1
ATOM 1414 C C . GLN A 1 222 ? 7.610 33.082 26.730 1.00 11.73 222 GLN A C 1
ATOM 1415 O O . GLN A 1 222 ? 6.595 32.674 26.151 1.00 11.79 222 GLN A O 1
ATOM 1421 N N . GLY A 1 223 ? 8.290 34.175 26.334 1.00 12.15 223 GLY A N 1
ATOM 1422 C CA . GLY A 1 223 ? 7.958 34.917 25.145 1.00 11.37 223 GLY A CA 1
ATOM 1423 C C . GLY A 1 223 ? 6.866 35.936 25.340 1.00 12.51 223 GLY A C 1
ATOM 1424 O O . GLY A 1 223 ? 6.383 36.508 24.369 1.00 12.21 223 GLY A O 1
ATOM 1425 N N . GLY A 1 224 ? 6.500 36.199 26.596 1.00 13.38 224 GLY A N 1
ATOM 1426 C CA . GLY A 1 224 ? 5.528 37.230 26.930 1.00 13.01 224 GLY A CA 1
ATOM 1427 C C . GLY A 1 224 ? 6.182 38.598 27.105 1.00 13.26 224 GLY A C 1
ATOM 1428 O O . GLY A 1 224 ? 7.390 38.706 27.383 1.00 11.30 224 GLY A O 1
ATOM 1429 N N . LEU A 1 225 ? 5.398 39.665 26.959 1.00 14.25 225 LEU A N 1
ATOM 1430 C CA . LEU A 1 225 ? 5.943 41.002 27.281 1.00 15.62 225 LEU A CA 1
ATOM 1431 C C . LEU A 1 225 ? 5.991 41.210 28.790 1.00 15.30 225 LEU A C 1
ATOM 1432 O O . LEU A 1 225 ? 5.027 40.921 29.479 1.00 14.38 225 LEU A O 1
ATOM 1437 N N . ASP A 1 226 ? 7.122 41.720 29.282 1.00 15.22 226 ASP A N 1
ATOM 1438 C CA . ASP A 1 226 ? 7.368 41.957 30.719 1.00 14.40 226 ASP A CA 1
ATOM 1439 C C . ASP A 1 226 ? 6.908 43.375 31.114 1.00 13.45 226 ASP A C 1
ATOM 1440 O O . ASP A 1 226 ? 6.448 44.147 30.281 1.00 11.64 226 ASP A O 1
ATOM 1445 N N . ARG A 1 227 ? 7.051 43.711 32.393 1.00 12.39 227 ARG A N 1
ATOM 1446 C CA . ARG A 1 227 ? 6.568 44.998 32.877 1.00 13.45 227 ARG A CA 1
ATOM 1447 C C . ARG A 1 227 ? 7.252 46.251 32.297 1.00 12.76 227 ARG A C 1
ATOM 1448 O O . ARG A 1 227 ? 8.427 46.256 31.941 1.00 11.78 227 ARG A O 1
ATOM 1456 N N . LEU A 1 228 ? 6.516 47.356 32.268 1.00 11.57 228 LEU A N 1
ATOM 1457 C CA . LEU A 1 228 ? 7.095 48.590 31.789 1.00 10.99 228 LEU A CA 1
ATOM 1458 C C . LEU A 1 228 ? 8.027 49.270 32.810 1.00 11.05 228 LEU A C 1
ATOM 1459 O O . LEU A 1 228 ? 7.627 49.500 33.909 1.00 9.52 228 LEU A O 1
ATOM 1464 N N . TYR A 1 229 ? 9.279 49.529 32.433 1.00 11.59 229 TYR A N 1
ATOM 1465 C CA . TYR A 1 229 ? 10.221 50.451 33.137 1.00 11.64 229 TYR A CA 1
ATOM 1466 C C . TYR A 1 229 ? 10.451 51.764 32.369 1.00 12.60 229 TYR A C 1
ATOM 1467 O O . TYR A 1 229 ? 10.341 51.826 31.134 1.00 10.68 229 TYR A O 1
ATOM 1476 N N . SER A 1 230 ? 10.808 52.800 33.134 1.00 13.46 230 SER A N 1
ATOM 1477 C CA . SER A 1 230 ? 10.938 54.169 32.648 1.00 15.03 230 SER A CA 1
ATOM 1478 C C . SER A 1 230 ? 12.074 54.893 33.334 1.00 15.46 230 SER A C 1
ATOM 1479 O O . SER A 1 230 ? 12.115 54.928 34.562 1.00 14.63 230 SER A O 1
ATOM 1482 N N . LYS A 1 231 ? 12.978 55.507 32.574 1.00 16.83 231 LYS A N 1
ATOM 1483 C CA . LYS A 1 231 ? 14.003 56.391 33.166 1.00 17.37 231 LYS A CA 1
ATOM 1484 C C . LYS A 1 231 ? 14.356 57.591 32.334 1.00 18.89 231 LYS A C 1
ATOM 1485 O O . LYS A 1 231 ? 14.433 57.531 31.091 1.00 18.90 231 LYS A O 1
ATOM 1491 N N . ASN A 1 232 ? 14.604 58.687 33.024 1.00 19.15 232 ASN A N 1
ATOM 1492 C CA . ASN A 1 232 ? 15.214 59.835 32.398 1.00 21.19 232 ASN A CA 1
ATOM 1493 C C . ASN A 1 232 ? 16.632 59.392 32.002 1.00 22.16 232 ASN A C 1
ATOM 1494 O O . ASN A 1 232 ? 17.233 58.508 32.625 1.00 22.70 232 ASN A O 1
ATOM 1499 N N . VAL A 1 233 ? 17.123 59.939 30.896 1.00 22.46 233 VAL A N 1
ATOM 1500 C CA . VAL A 1 233 ? 18.474 59.671 30.419 1.00 21.49 233 VAL A CA 1
ATOM 1501 C C . VAL A 1 233 ? 19.536 60.427 31.209 1.00 21.89 233 VAL A C 1
ATOM 1502 O O . VAL A 1 233 ? 19.497 61.667 31.188 1.00 20.59 233 VAL A O 1
ATOM 1506 N N . VAL B 2 12 ? 4.036 28.761 27.038 1.00 26.02 14 VAL B N 1
ATOM 1507 C CA . VAL B 2 12 ? 4.915 29.631 26.195 1.00 25.23 14 VAL B CA 1
ATOM 1508 C C . VAL B 2 12 ? 4.357 29.921 24.810 1.00 24.39 14 VAL B C 1
ATOM 1509 O O . VAL B 2 12 ? 3.499 29.221 24.272 1.00 26.37 14 VAL B O 1
ATOM 1513 N N . GLU B 2 13 ? 4.905 30.950 24.216 1.00 21.88 15 GLU B N 1
ATOM 1514 C CA . GLU B 2 13 ? 4.282 31.584 23.084 1.00 19.94 15 GLU B CA 1
ATOM 1515 C C . GLU B 2 13 ? 4.999 30.964 21.839 1.00 18.60 15 GLU B C 1
ATOM 1516 O O . GLU B 2 13 ? 6.195 30.934 21.826 1.00 17.76 15 GLU B O 1
ATOM 1522 N N . PRO B 2 14 ? 4.249 30.407 20.902 1.00 16.51 16 PRO B N 1
ATOM 1523 C CA . PRO B 2 14 ? 4.774 29.957 19.610 1.00 14.73 16 PRO B CA 1
ATOM 1524 C C . PRO B 2 14 ? 5.174 31.107 18.766 1.00 13.11 16 PRO B C 1
ATOM 1525 O O . PRO B 2 14 ? 4.770 32.235 18.981 1.00 15.08 16 PRO B O 1
ATOM 1529 N N . ALA B 2 15 ? 6.053 30.826 17.802 1.00 12.16 17 ALA B N 1
ATOM 1530 C CA . ALA B 2 15 ? 6.432 31.814 16.779 1.00 11.38 17 ALA B CA 1
ATOM 1531 C C . ALA B 2 15 ? 5.778 31.373 15.511 1.00 12.04 17 ALA B C 1
ATOM 1532 O O . ALA B 2 15 ? 6.227 30.449 14.881 1.00 11.18 17 ALA B O 1
ATOM 1534 N N . ARG B 2 16 ? 4.669 32.003 15.202 1.00 11.96 18 ARG B N 1
ATOM 1535 C CA . ARG B 2 16 ? 3.935 31.707 13.983 1.00 12.34 18 ARG B CA 1
ATOM 1536 C C . ARG B 2 16 ? 4.289 32.775 12.946 1.00 11.49 18 ARG B C 1
ATOM 1537 O O . ARG B 2 16 ? 4.175 33.990 13.204 1.00 13.82 18 ARG B O 1
ATOM 1545 N N . ILE B 2 17 ? 4.586 32.364 11.731 1.00 10.87 19 ILE B N 1
ATOM 1546 C CA . ILE B 2 17 ? 4.747 33.373 10.694 1.00 11.39 19 ILE B CA 1
ATOM 1547 C C . ILE B 2 17 ? 3.927 32.880 9.532 1.00 10.41 19 ILE B C 1
ATOM 1548 O O . ILE B 2 17 ? 4.021 31.671 9.181 1.00 9.07 19 ILE B O 1
ATOM 1553 N N . THR B 2 18 ? 3.159 33.808 8.919 1.00 10.68 20 THR B N 1
ATOM 1554 C CA . THR B 2 18 ? 2.357 33.526 7.715 1.00 11.35 20 THR B CA 1
ATOM 1555 C C . THR B 2 18 ? 2.729 34.529 6.629 1.00 11.08 20 THR B C 1
ATOM 1556 O O . THR B 2 18 ? 3.074 35.670 6.912 1.00 9.71 20 THR B O 1
ATOM 1560 N N . LEU B 2 19 ? 2.534 34.152 5.363 1.00 10.50 21 LEU B N 1
ATOM 1561 C CA . LEU B 2 19 ? 2.628 35.095 4.268 1.00 11.22 21 LEU B CA 1
ATOM 1562 C C . LEU B 2 19 ? 1.450 34.796 3.319 1.00 11.20 21 LEU B C 1
ATOM 1563 O O . LEU B 2 19 ? 1.182 33.611 3.028 1.00 11.04 21 LEU B O 1
ATOM 1568 N N . THR B 2 20 ? 0.796 35.836 2.791 1.00 11.10 22 THR B N 1
ATOM 1569 C CA . THR B 2 20 ? -0.193 35.644 1.685 1.00 13.17 22 THR B CA 1
ATOM 1570 C C . THR B 2 20 ? 0.232 36.549 0.551 1.00 13.02 22 THR B C 1
ATOM 1571 O O . THR B 2 20 ? 0.726 37.669 0.783 1.00 12.11 22 THR B O 1
ATOM 1575 N N . TYR B 2 21 ? 0.226 35.996 -0.671 1.00 13.22 23 TYR B N 1
ATOM 1576 C CA . TYR B 2 21 ? 0.728 36.691 -1.871 1.00 12.10 23 TYR B CA 1
ATOM 1577 C C . TYR B 2 21 ? -0.551 36.848 -2.730 1.00 13.12 23 TYR B C 1
ATOM 1578 O O . TYR B 2 21 ? -1.220 35.833 -3.044 1.00 14.49 23 TYR B O 1
ATOM 1587 N N . LYS B 2 22 ? -0.953 38.088 -3.013 1.00 11.20 24 LYS B N 1
ATOM 1588 C CA . LYS B 2 22 ? -1.996 38.381 -3.994 1.00 11.03 24 LYS B CA 1
ATOM 1589 C C . LYS B 2 22 ? -1.433 38.960 -5.300 1.00 12.03 24 LYS B C 1
ATOM 1590 O O . LYS B 2 22 ? -0.864 40.048 -5.329 1.00 10.35 24 LYS B O 1
ATOM 1596 N N . GLU B 2 23 ? -1.686 38.250 -6.386 1.00 10.73 25 GLU B N 1
ATOM 1597 C CA . GLU B 2 23 ? -1.206 38.686 -7.703 1.00 11.30 25 GLU B CA 1
ATOM 1598 C C . GLU B 2 23 ? -1.836 40.017 -8.105 1.00 9.07 25 GLU B C 1
ATOM 1599 O O . GLU B 2 23 ? -3.008 40.270 -7.824 1.00 9.17 25 GLU B O 1
ATOM 1605 N N . GLY B 2 24 ? -1.069 40.823 -8.833 1.00 9.81 26 GLY B N 1
ATOM 1606 C CA . GLY B 2 24 ? -1.500 42.107 -9.278 1.00 8.81 26 GLY B CA 1
ATOM 1607 C C . GLY B 2 24 ? -2.117 41.983 -10.671 1.00 9.09 26 GLY B C 1
ATOM 1608 O O . GLY B 2 24 ? -2.341 40.872 -11.107 1.00 10.14 26 GLY B O 1
ATOM 1609 N N . ALA B 2 25 ? -2.337 43.060 -11.361 1.00 9.75 27 ALA B N 1
ATOM 1610 C CA . ALA B 2 25 ? -2.969 42.987 -12.703 1.00 11.13 27 ALA B CA 1
ATOM 1611 C C . ALA B 2 25 ? -1.984 42.426 -13.682 1.00 12.58 27 ALA B C 1
ATOM 1612 O O . ALA B 2 25 ? -0.794 42.409 -13.442 1.00 9.36 27 ALA B O 1
ATOM 1614 N N . PRO B 2 26 ? -2.492 41.898 -14.791 1.00 16.50 28 PRO B N 1
ATOM 1615 C CA . PRO B 2 26 ? -1.621 41.446 -15.865 1.00 16.11 28 PRO B CA 1
ATOM 1616 C C . PRO B 2 26 ? -0.674 42.551 -16.352 1.00 16.44 28 PRO B C 1
ATOM 1617 O O . PRO B 2 26 ? -1.030 43.751 -16.386 1.00 13.72 28 PRO B O 1
ATOM 1621 N N . ILE B 2 27 ? 0.530 42.130 -16.749 1.00 16.67 29 ILE B N 1
ATOM 1622 C CA . ILE B 2 27 ? 1.504 43.017 -17.288 1.00 16.76 29 ILE B CA 1
ATOM 1623 C C . ILE B 2 27 ? 1.598 42.839 -18.812 1.00 20.22 29 ILE B C 1
ATOM 1624 O O . ILE B 2 27 ? 1.594 41.713 -19.340 1.00 19.58 29 ILE B O 1
ATOM 1629 N N . THR B 2 28 ? 1.613 43.958 -19.514 1.00 19.87 30 THR B N 1
ATOM 1630 C CA . THR B 2 28 ? 1.801 43.946 -20.969 1.00 21.11 30 THR B CA 1
ATOM 1631 C C . THR B 2 28 ? 3.039 44.762 -21.358 1.00 21.01 30 THR B C 1
ATOM 1632 O O . THR B 2 28 ? 3.197 45.877 -20.871 1.00 22.60 30 THR B O 1
ATOM 1636 N N . ILE B 2 29 ? 3.905 44.210 -22.222 1.00 21.62 31 ILE B N 1
ATOM 1637 C CA . ILE B 2 29 ? 5.050 44.942 -22.798 1.00 21.50 31 ILE B CA 1
ATOM 1638 C C . ILE B 2 29 ? 4.448 45.974 -23.705 1.00 21.67 31 ILE B C 1
ATOM 1639 O O . ILE B 2 29 ? 3.469 45.688 -24.391 1.00 21.88 31 ILE B O 1
ATOM 1644 N N . MET B 2 30 ? 5.024 47.162 -23.765 1.00 21.28 32 MET B N 1
ATOM 1645 C CA . MET B 2 30 ? 4.535 48.128 -24.727 1.00 23.40 32 MET B CA 1
ATOM 1646 C C . MET B 2 30 ? 5.317 48.064 -26.045 1.00 22.34 32 MET B C 1
ATOM 1647 O O . MET B 2 30 ? 6.247 47.286 -26.148 1.00 22.21 32 MET B O 1
ATOM 1652 N N . ASP B 2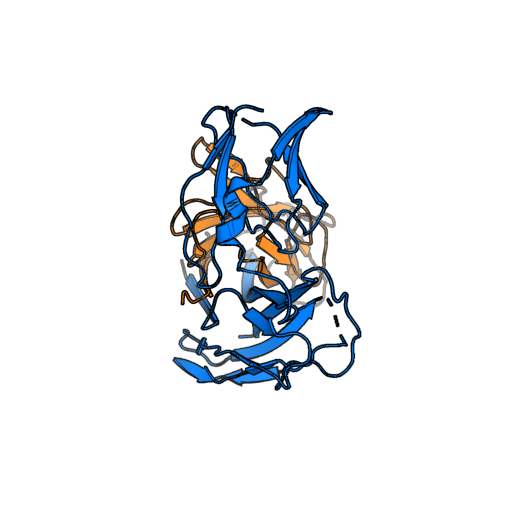 31 ? 4.846 48.835 -27.027 1.00 22.14 33 ASP B N 1
ATOM 1653 C CA . ASP B 2 31 ? 5.379 48.940 -28.409 1.00 23.24 33 ASP B CA 1
ATOM 1654 C C . ASP B 2 31 ? 6.902 49.044 -28.579 1.00 23.24 33 ASP B C 1
ATOM 1655 O O . ASP B 2 31 ? 7.420 48.607 -29.625 1.00 24.80 33 ASP B O 1
ATOM 1656 N N . ASN B 2 32 ? 7.615 49.636 -27.600 1.00 21.98 34 ASN B N 1
ATOM 1657 C CA . ASN B 2 32 ? 9.101 49.726 -27.650 1.00 21.19 34 ASN B CA 1
ATOM 1658 C C . ASN B 2 32 ? 9.832 48.585 -27.009 1.00 21.35 34 ASN B C 1
ATOM 1659 O O . ASN B 2 32 ? 11.031 48.451 -27.227 1.00 23.76 34 ASN B O 1
ATOM 1664 N N . GLY B 2 33 ? 9.139 47.771 -26.217 1.00 19.94 35 GLY B N 1
ATOM 1665 C CA . GLY B 2 33 ? 9.748 46.619 -25.558 1.00 18.13 35 GLY B CA 1
ATOM 1666 C C . GLY B 2 33 ? 9.979 46.736 -24.058 1.00 17.77 35 GLY B C 1
ATOM 1667 O O . GLY B 2 33 ? 10.533 45.837 -23.458 1.00 17.11 35 GLY B O 1
ATOM 1668 N N . ASN B 2 34 ? 9.481 47.804 -23.444 1.00 16.40 36 ASN B N 1
ATOM 1669 C CA . ASN B 2 34 ? 9.632 48.020 -22.008 1.00 15.53 36 ASN B CA 1
ATOM 1670 C C . ASN B 2 34 ? 8.333 47.657 -21.295 1.00 16.02 36 ASN B C 1
ATOM 1671 O O . ASN B 2 34 ? 7.227 47.842 -21.839 1.00 15.67 36 ASN B O 1
ATOM 1676 N N . ILE B 2 35 ? 8.449 47.174 -20.089 1.00 17.33 37 ILE B N 1
ATOM 1677 C CA . ILE B 2 35 ? 7.307 47.209 -19.177 1.00 17.73 37 ILE B CA 1
ATOM 1678 C C . ILE B 2 35 ? 7.281 48.541 -18.430 1.00 17.21 37 ILE B C 1
ATOM 1679 O O . ILE B 2 35 ? 8.297 49.213 -18.311 1.00 15.64 37 ILE B O 1
ATOM 1684 N N . ASP B 2 36 ? 6.097 48.940 -17.993 1.00 16.78 38 ASP B N 1
ATOM 1685 C CA . ASP B 2 36 ? 5.928 50.186 -17.252 1.00 17.29 38 ASP B CA 1
ATOM 1686 C C . ASP B 2 36 ? 6.683 50.128 -15.914 1.00 15.93 38 ASP B C 1
ATOM 1687 O O . ASP B 2 36 ? 6.929 49.038 -15.349 1.00 17.00 38 ASP B O 1
ATOM 1692 N N . THR B 2 37 ? 7.107 51.276 -15.419 1.00 14.64 39 THR B N 1
ATOM 1693 C CA . THR B 2 37 ? 7.680 51.264 -14.108 1.00 12.64 39 THR B CA 1
ATOM 1694 C C . THR B 2 37 ? 6.591 51.566 -13.097 1.00 10.28 39 THR B C 1
ATOM 1695 O O . THR B 2 37 ? 5.495 52.031 -13.424 1.00 8.14 39 THR B O 1
ATOM 1699 N N . GLU B 2 38 ? 6.942 51.246 -11.863 1.00 10.36 40 GLU B N 1
ATOM 1700 C CA . GLU B 2 38 ? 6.113 51.337 -10.709 1.00 9.74 40 GLU B CA 1
ATOM 1701 C C . GLU B 2 38 ? 4.847 50.454 -10.744 1.00 9.15 40 GLU B C 1
ATOM 1702 O O . GLU B 2 38 ? 3.990 50.641 -9.917 1.00 9.95 40 GLU B O 1
ATOM 1708 N N . LEU B 2 39 ? 4.770 49.462 -11.635 1.00 5.54 41 LEU B N 1
ATOM 1709 C CA . LEU B 2 39 ? 3.616 48.547 -11.684 1.00 5.72 41 LEU B CA 1
ATOM 1710 C C . LEU B 2 39 ? 3.505 47.692 -10.434 1.00 6.27 41 LEU B C 1
ATOM 1711 O O . LEU B 2 39 ? 4.501 47.192 -9.969 1.00 8.86 41 LEU B O 1
ATOM 1716 N N . LEU B 2 40 ? 2.323 47.546 -9.898 1.00 5.47 42 LEU B N 1
ATOM 1717 C CA . LEU B 2 40 ? 2.062 46.679 -8.764 1.00 7.49 42 LEU B CA 1
ATOM 1718 C C . LEU B 2 40 ? 2.023 45.248 -9.339 1.00 8.44 42 LEU B C 1
ATOM 1719 O O . LEU B 2 40 ? 1.036 44.816 -9.904 1.00 8.68 42 LEU B O 1
ATOM 1724 N N . VAL B 2 41 ? 3.133 44.550 -9.172 1.00 7.43 43 VAL B N 1
ATOM 1725 C CA . VAL B 2 41 ? 3.286 43.140 -9.527 1.00 9.87 43 VAL B CA 1
ATOM 1726 C C . VAL B 2 41 ? 2.418 42.270 -8.629 1.00 8.20 43 VAL B C 1
ATOM 1727 O O . VAL B 2 41 ? 1.734 41.315 -9.121 1.00 8.10 43 VAL B O 1
ATOM 1731 N N . GLY B 2 42 ? 2.377 42.546 -7.311 1.00 9.64 44 GLY B N 1
ATOM 1732 C CA . GLY B 2 42 ? 1.521 41.851 -6.411 1.00 8.83 44 GLY B CA 1
ATOM 1733 C C . GLY B 2 42 ? 1.758 42.391 -4.971 1.00 8.64 44 GLY B C 1
ATOM 1734 O O . GLY B 2 42 ? 2.693 43.186 -4.790 1.00 7.51 44 GLY B O 1
ATOM 1735 N N . THR B 2 43 ? 0.967 41.877 -4.017 1.00 7.27 45 THR B N 1
ATOM 1736 C CA . THR B 2 43 ? 0.931 42.383 -2.666 1.00 8.11 45 THR B CA 1
ATOM 1737 C C . THR B 2 43 ? 1.194 41.232 -1.730 1.00 10.75 45 THR B C 1
ATOM 1738 O O . THR B 2 43 ? 0.544 40.169 -1.856 1.00 11.21 45 THR B O 1
ATOM 1742 N N . LEU B 2 44 ? 2.122 41.451 -0.797 1.00 9.55 46 LEU B N 1
ATOM 1743 C CA . LEU B 2 44 ? 2.531 40.420 0.193 1.00 13.13 46 LEU B CA 1
ATOM 1744 C C . LEU B 2 44 ? 1.977 40.875 1.527 1.00 14.27 46 LEU B C 1
ATOM 1745 O O . LEU B 2 44 ? 1.939 42.094 1.795 1.00 19.87 46 LEU B O 1
ATOM 1750 N N . THR B 2 45 ? 1.255 40.027 2.242 1.00 13.31 47 THR B N 1
ATOM 1751 C CA . THR B 2 45 ? 0.858 40.302 3.543 1.00 12.51 47 THR B CA 1
ATOM 1752 C C . THR B 2 45 ? 1.594 39.366 4.477 1.00 12.12 47 THR B C 1
ATOM 1753 O O . THR B 2 45 ? 1.308 38.193 4.488 1.00 12.00 47 THR B O 1
ATOM 1757 N N . LEU B 2 46 ? 2.462 39.909 5.367 1.00 12.28 48 LEU B N 1
ATOM 1758 C CA . LEU B 2 46 ? 3.142 39.160 6.384 1.00 10.95 48 LEU B CA 1
ATOM 1759 C C . LEU B 2 46 ? 2.423 39.221 7.670 1.00 11.83 48 LEU B C 1
ATOM 1760 O O . LEU B 2 46 ? 2.015 40.292 8.057 1.00 9.55 48 LEU B O 1
ATOM 1765 N N . GLY B 2 47 ? 2.272 38.083 8.335 1.00 12.46 49 GLY B N 1
ATOM 1766 C CA . GLY B 2 47 ? 1.515 37.967 9.540 1.00 12.89 49 GLY B CA 1
ATOM 1767 C C . GLY B 2 47 ? 2.108 37.018 10.580 1.00 11.50 49 GLY B C 1
ATOM 1768 O O . GLY B 2 47 ? 3.134 36.314 10.375 1.00 12.20 49 GLY B O 1
ATOM 1769 N N . GLY B 2 48 ? 1.498 37.082 11.756 1.00 16.27 50 GLY B N 1
ATOM 1770 C CA . GLY B 2 48 ? 1.735 36.133 12.796 1.00 15.75 50 GLY B CA 1
ATOM 1771 C C . GL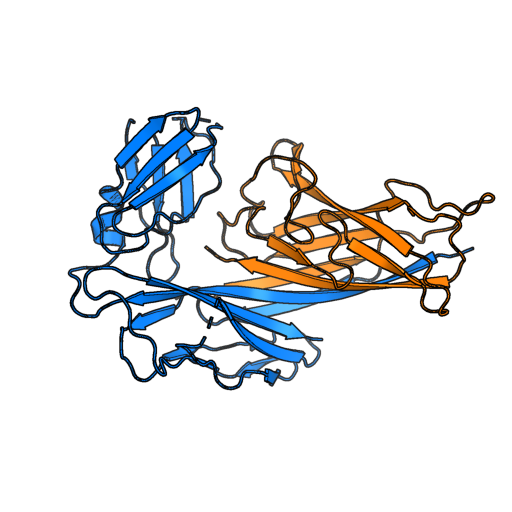Y B 2 48 ? 2.766 36.646 13.777 1.00 15.35 50 GLY B C 1
ATOM 1772 O O . GLY B 2 48 ? 2.750 36.171 14.892 1.00 16.03 50 GLY B O 1
ATOM 1773 N N . TYR B 2 49 ? 3.675 37.517 13.355 1.00 14.43 51 TYR B N 1
ATOM 1774 C CA . TYR B 2 49 ? 4.734 38.031 14.211 1.00 12.80 51 TYR B CA 1
ATOM 1775 C C . TYR B 2 49 ? 4.104 38.805 15.407 1.00 14.71 51 TYR B C 1
ATOM 1776 O O . TYR B 2 49 ? 2.952 39.343 15.428 1.00 13.46 51 TYR B O 1
ATOM 1785 N N . LYS B 2 50 ? 4.907 38.851 16.418 1.00 13.15 52 LYS B N 1
ATOM 1786 C CA . LYS B 2 50 ? 4.551 39.525 17.657 1.00 15.33 52 LYS B CA 1
ATOM 1787 C C . LYS B 2 50 ? 4.775 41.033 17.574 1.00 14.79 52 LYS B C 1
ATOM 1788 O O . LYS B 2 50 ? 5.662 41.533 16.887 1.00 14.82 52 LYS B O 1
ATOM 1794 N N . THR B 2 51 ? 3.912 41.784 18.191 1.00 16.17 53 THR B N 1
ATOM 1795 C CA . THR B 2 51 ? 3.981 43.243 18.012 1.00 16.63 53 THR B CA 1
ATOM 1796 C C . THR B 2 51 ? 5.328 43.720 18.566 1.00 17.56 53 THR B C 1
ATOM 1797 O O . THR B 2 51 ? 5.759 43.188 19.598 1.00 18.21 53 THR B O 1
ATOM 1801 N N . GLY B 2 52 ? 5.984 44.662 17.874 1.00 15.62 54 GLY B N 1
ATOM 1802 C CA . GLY B 2 52 ? 7.369 45.056 18.158 1.00 14.82 54 GLY B CA 1
ATOM 1803 C C . GLY B 2 52 ? 8.369 44.609 17.059 1.00 12.64 54 GLY B C 1
ATOM 1804 O O . GLY B 2 52 ? 9.462 45.188 16.896 1.00 13.82 54 GLY B O 1
ATOM 1805 N N . THR B 2 53 ? 8.012 43.575 16.298 1.00 11.06 55 THR B N 1
ATOM 1806 C CA . THR B 2 53 ? 8.845 43.094 15.203 1.00 12.28 55 THR B CA 1
ATOM 1807 C C . THR B 2 53 ? 9.076 44.282 14.304 1.00 10.25 55 THR B C 1
ATOM 1808 O O . THR B 2 53 ? 8.092 45.033 14.069 1.00 10.66 55 THR B O 1
ATOM 1812 N N . THR B 2 54 ? 10.317 44.441 13.787 1.00 11.09 56 THR B N 1
ATOM 1813 C CA . THR B 2 54 ? 10.751 45.658 13.076 1.00 10.31 56 THR B CA 1
ATOM 1814 C C . THR B 2 54 ? 11.010 45.291 11.601 1.00 7.11 56 THR B C 1
ATOM 1815 O O . THR B 2 54 ? 11.185 44.124 11.251 1.00 9.27 56 THR B O 1
ATOM 1819 N N . SER B 2 55 ? 10.972 46.290 10.750 1.00 8.45 57 SER B N 1
ATOM 1820 C CA . SER B 2 55 ? 11.237 46.126 9.336 1.00 9.63 57 SER B CA 1
ATOM 1821 C C . SER B 2 55 ? 12.625 45.595 9.000 1.00 10.22 57 SER B C 1
ATOM 1822 O O . SER B 2 55 ? 12.840 44.939 7.979 1.00 11.70 57 SER B O 1
ATOM 1825 N N . THR B 2 56 ? 13.594 45.873 9.831 1.00 10.78 58 THR B N 1
ATOM 1826 C CA . THR B 2 56 ? 14.938 45.359 9.599 1.00 12.66 58 THR B CA 1
ATOM 1827 C C . THR B 2 56 ? 15.072 43.918 9.943 1.00 11.56 58 THR B C 1
ATOM 1828 O O . THR B 2 56 ? 16.080 43.293 9.571 1.00 13.18 58 THR B O 1
ATOM 1832 N N A SER B 2 57 ? 14.087 43.358 10.634 0.50 11.02 59 SER B N 1
ATOM 1833 N N B SER B 2 57 ? 14.053 43.385 10.637 0.50 10.83 59 SER B N 1
ATOM 1834 C CA A SER B 2 57 ? 14.158 41.953 10.970 0.50 10.92 59 SER B CA 1
ATOM 1835 C CA B SER B 2 57 ? 13.977 41.968 11.003 0.50 10.59 59 SER B CA 1
ATOM 1836 C C A SER B 2 57 ? 13.487 41.021 9.926 0.50 9.93 59 SER B C 1
ATOM 1837 C C B SER B 2 57 ? 13.445 41.022 9.927 0.50 9.77 59 SER B C 1
ATOM 1838 O O A SER B 2 57 ? 13.375 39.818 10.149 0.50 10.10 59 SER B O 1
ATOM 1839 O O B SER B 2 57 ? 13.389 39.811 10.128 0.50 9.96 59 SER B O 1
ATOM 1844 N N . VAL B 2 58 ? 13.094 41.574 8.768 1.00 9.74 60 VAL B N 1
ATOM 1845 C CA . VAL B 2 58 ? 12.482 40.837 7.689 1.00 8.98 60 VAL B CA 1
ATOM 1846 C C . VAL B 2 58 ? 13.426 41.084 6.503 1.00 8.21 60 VAL B C 1
ATOM 1847 O O . VAL B 2 58 ? 13.817 42.259 6.170 1.00 11.59 60 VAL B O 1
ATOM 1851 N N . ASN B 2 59 ? 13.786 39.985 5.878 1.00 9.11 61 ASN B N 1
ATOM 1852 C CA . ASN B 2 59 ? 14.737 39.999 4.708 1.00 8.89 61 ASN B CA 1
ATOM 1853 C C . ASN B 2 59 ? 14.194 39.073 3.604 1.00 11.09 61 ASN B C 1
ATOM 1854 O O . ASN B 2 59 ? 13.995 37.856 3.796 1.00 11.37 61 ASN B O 1
ATOM 1859 N N . PHE B 2 60 ? 13.886 39.645 2.418 1.00 11.08 62 PHE B N 1
ATOM 1860 C CA . PHE B 2 60 ? 13.394 38.904 1.294 1.00 10.54 62 PHE B CA 1
ATOM 1861 C C . PHE B 2 60 ? 14.634 38.648 0.443 1.00 8.80 62 PHE B C 1
ATOM 1862 O O . PHE B 2 60 ? 15.299 39.567 0.043 1.00 9.41 62 PHE B O 1
ATOM 1870 N N . THR B 2 61 ? 14.985 37.390 0.146 1.00 8.56 63 THR B N 1
ATOM 1871 C CA . THR B 2 61 ? 16.163 37.074 -0.605 1.00 7.85 63 THR B CA 1
ATOM 1872 C C . THR B 2 61 ? 15.825 36.209 -1.822 1.00 9.06 63 THR B C 1
ATOM 1873 O O . THR B 2 61 ? 14.853 35.437 -1.794 1.00 6.48 63 THR B O 1
ATOM 1877 N N . ASP B 2 62 ? 16.688 36.307 -2.835 1.00 7.45 64 ASP B N 1
ATOM 1878 C CA . ASP B 2 62 ? 16.580 35.460 -4.046 1.00 8.19 64 ASP B CA 1
ATOM 1879 C C . ASP B 2 62 ? 17.960 35.075 -4.575 1.00 9.21 64 ASP B C 1
ATOM 1880 O O . ASP B 2 62 ? 18.998 35.586 -4.134 1.00 9.34 64 ASP B O 1
ATOM 1885 N N . ALA B 2 63 ? 18.016 34.177 -5.557 1.00 10.38 65 ALA B N 1
ATOM 1886 C CA . ALA B 2 63 ? 19.300 33.652 -6.081 1.00 13.03 65 ALA B CA 1
ATOM 1887 C C . ALA B 2 63 ? 20.136 34.717 -6.745 1.00 12.90 65 ALA B C 1
ATOM 1888 O O . ALA B 2 63 ? 21.375 34.749 -6.619 1.00 13.28 65 ALA B O 1
ATOM 1890 N N . ALA B 2 64 ? 19.499 35.620 -7.516 1.00 9.34 66 ALA B N 1
ATOM 1891 C CA . ALA B 2 64 ? 20.258 36.695 -8.073 1.00 10.93 66 ALA B CA 1
ATOM 1892 C C . ALA B 2 64 ? 21.001 37.479 -6.959 1.00 10.57 66 ALA B C 1
ATOM 1893 O O . ALA B 2 64 ? 22.098 37.970 -7.227 1.00 10.10 66 ALA B O 1
ATOM 1895 N N . GLY B 2 65 ? 20.367 37.689 -5.795 1.00 9.45 67 GLY B N 1
ATOM 1896 C CA . GLY B 2 65 ? 21.064 38.402 -4.709 1.00 10.63 67 GLY B CA 1
ATOM 1897 C C . GLY B 2 65 ? 21.475 39.819 -4.942 1.00 10.32 67 GLY B C 1
ATOM 1898 O O . GLY B 2 65 ? 22.428 40.354 -4.302 1.00 9.55 67 GLY B O 1
ATOM 1899 N N . ASP B 2 66 ? 20.803 40.504 -5.882 1.00 11.34 68 ASP B N 1
ATOM 1900 C CA . ASP B 2 66 ? 21.113 41.945 -6.152 1.00 9.32 68 ASP B CA 1
ATOM 1901 C C . ASP B 2 66 ? 20.586 42.744 -4.903 1.00 7.82 68 ASP B C 1
ATOM 1902 O O . ASP B 2 66 ? 19.415 42.711 -4.559 1.00 6.61 68 ASP B O 1
ATOM 1907 N N . PRO B 2 67 ? 21.453 43.452 -4.204 1.00 7.85 69 PRO B N 1
ATOM 1908 C CA . PRO B 2 67 ? 20.968 44.212 -3.066 1.00 6.78 69 PRO B CA 1
ATOM 1909 C C . PRO B 2 67 ? 19.851 45.175 -3.330 1.00 6.61 69 PRO B C 1
ATOM 1910 O O . PRO B 2 67 ? 19.953 45.924 -4.285 1.00 7.11 69 PRO B O 1
ATOM 1914 N N . MET B 2 68 ? 18.775 45.127 -2.523 1.00 7.11 70 MET B N 1
ATOM 1915 C CA . MET B 2 68 ? 17.628 46.020 -2.612 1.00 6.18 70 MET B CA 1
ATOM 1916 C C . MET B 2 68 ? 16.564 45.581 -3.644 1.00 5.34 70 MET B C 1
ATOM 1917 O O . MET B 2 68 ? 15.482 46.110 -3.608 1.00 7.48 70 MET B O 1
ATOM 1922 N N . TYR B 2 69 ? 16.859 44.628 -4.540 1.00 6.49 71 TYR B N 1
ATOM 1923 C CA . TYR B 2 69 ? 15.852 44.217 -5.587 1.00 5.88 71 TYR B CA 1
ATOM 1924 C C . TYR B 2 69 ? 15.650 42.716 -5.702 1.00 5.86 71 TYR B C 1
ATOM 1925 O O . TYR B 2 69 ? 16.589 41.912 -5.558 1.00 8.15 71 TYR B O 1
ATOM 1934 N N . LEU B 2 70 ? 14.476 42.329 -6.143 1.00 6.08 72 LEU B N 1
ATOM 1935 C CA . LEU B 2 70 ? 14.119 40.955 -6.472 1.00 5.34 72 LEU B CA 1
ATOM 1936 C C . LEU B 2 70 ? 14.127 40.905 -8.000 1.00 7.00 72 LEU B C 1
ATOM 1937 O O . LEU B 2 70 ? 13.577 41.833 -8.640 1.00 8.06 72 LEU B O 1
ATOM 1942 N N . THR B 2 71 ? 14.804 39.908 -8.532 1.00 4.52 73 THR B N 1
ATOM 1943 C CA . THR B 2 71 ? 15.045 39.840 -9.937 1.00 6.37 73 THR B CA 1
ATOM 1944 C C . THR B 2 71 ? 14.165 38.741 -10.557 1.00 5.46 73 THR B C 1
ATOM 1945 O O . THR B 2 71 ? 14.177 37.601 -10.036 1.00 6.25 73 THR B O 1
ATOM 1949 N N . PHE B 2 72 ? 13.468 39.033 -11.672 1.00 6.01 74 PHE B N 1
ATOM 1950 C CA . PHE B 2 72 ? 12.607 38.103 -12.333 1.00 5.59 74 PHE B CA 1
ATOM 1951 C C . PHE B 2 72 ? 13.241 37.778 -13.673 1.00 5.01 74 PHE B C 1
ATOM 1952 O O . PHE B 2 72 ? 13.737 38.671 -14.370 1.00 7.47 74 PHE B O 1
ATOM 1960 N N . THR B 2 73 ? 13.308 36.497 -13.991 1.00 5.73 75 THR B N 1
ATOM 1961 C CA . THR B 2 73 ? 13.998 35.981 -15.165 1.00 5.86 75 THR B CA 1
ATOM 1962 C C . THR B 2 73 ? 13.134 35.173 -16.132 1.00 6.06 75 THR B C 1
ATOM 1963 O O . THR B 2 73 ? 12.261 34.387 -15.697 1.00 4.50 75 THR B O 1
ATOM 1967 N N . SER B 2 74 ? 13.312 35.388 -17.443 1.00 6.77 76 SER B N 1
ATOM 1968 C CA . SER B 2 74 ? 12.535 34.631 -18.388 1.00 8.42 76 SER B CA 1
ATOM 1969 C C . SER B 2 74 ? 12.898 33.150 -18.375 1.00 11.68 76 SER B C 1
ATOM 1970 O O . SER B 2 74 ? 14.014 32.778 -17.985 1.00 10.89 76 SER B O 1
ATOM 1973 N N . GLN B 2 75 ? 11.944 32.343 -18.839 1.00 13.47 77 GLN B N 1
ATOM 1974 C CA . GLN B 2 75 ? 12.012 30.887 -18.794 1.00 15.97 77 GLN B CA 1
ATOM 1975 C C . GLN B 2 75 ? 12.190 30.260 -20.196 1.00 16.08 77 GLN B C 1
ATOM 1976 O O . GLN B 2 75 ? 12.056 29.066 -20.382 1.00 15.80 77 GLN B O 1
ATOM 1982 N N . ASP B 2 76 ? 12.523 31.077 -21.166 1.00 14.95 78 ASP B N 1
ATOM 1983 C CA . ASP B 2 76 ? 12.774 30.652 -22.558 1.00 14.79 78 ASP B CA 1
ATOM 1984 C C . ASP B 2 76 ? 14.268 30.534 -22.892 1.00 15.10 78 ASP B C 1
ATOM 1985 O O . ASP B 2 76 ? 14.647 30.381 -24.085 1.00 13.17 78 ASP B O 1
ATOM 1990 N N . GLY B 2 77 ? 15.130 30.569 -21.866 1.00 15.75 79 GLY B N 1
ATOM 1991 C CA . GLY B 2 77 ? 16.588 30.530 -22.057 1.00 15.93 79 GLY B CA 1
ATOM 1992 C C . GLY B 2 77 ? 17.410 31.671 -22.642 1.00 16.94 79 GLY B C 1
ATOM 1993 O O . GLY B 2 77 ? 18.614 31.493 -22.953 1.00 17.06 79 GLY B O 1
ATOM 1994 N N . ASN B 2 78 ? 16.777 32.831 -22.839 1.00 16.81 80 ASN B N 1
ATOM 1995 C CA . ASN B 2 78 ? 17.399 34.065 -23.259 1.00 15.35 80 ASN B CA 1
ATOM 1996 C C . ASN B 2 78 ? 17.818 35.001 -22.138 1.00 14.23 80 ASN B C 1
ATOM 1997 O O . ASN B 2 78 ? 18.413 36.015 -22.397 1.00 15.15 80 ASN B O 1
ATOM 2002 N N . ASN B 2 79 ? 17.527 34.648 -20.894 1.00 14.40 81 ASN B N 1
ATOM 2003 C CA . ASN B 2 79 ? 17.952 35.362 -19.702 1.00 14.67 81 ASN B CA 1
ATOM 2004 C C . ASN B 2 79 ? 17.474 36.838 -19.708 1.00 13.31 81 ASN B C 1
ATOM 2005 O O . ASN B 2 79 ? 18.221 37.698 -19.281 1.00 15.01 81 ASN B O 1
ATOM 2010 N N . HIS B 2 80 ? 16.252 37.114 -20.206 1.00 9.92 82 HIS B N 1
ATOM 2011 C CA . HIS B 2 80 ? 15.613 38.442 -20.065 1.00 8.09 82 HIS B CA 1
ATOM 2012 C C . HIS B 2 80 ? 15.330 38.609 -18.585 1.00 7.69 82 HIS B C 1
ATOM 2013 O O . HIS B 2 80 ? 14.848 37.649 -17.964 1.00 7.05 82 HIS B O 1
ATOM 2020 N N . GLN B 2 81 ? 15.734 39.726 -18.000 1.00 8.54 83 GLN B N 1
ATOM 2021 C CA . GLN B 2 81 ? 15.461 40.016 -16.559 1.00 6.84 83 GLN B CA 1
ATOM 2022 C C . GLN B 2 81 ? 14.813 41.391 -16.326 1.00 6.09 83 GLN B C 1
ATOM 2023 O O . GLN B 2 81 ? 15.034 42.322 -17.089 1.00 7.18 83 GLN B O 1
ATOM 2029 N N . PHE B 2 82 ? 14.028 41.495 -15.260 1.00 5.74 84 PHE B N 1
ATOM 2030 C CA . PHE B 2 82 ? 13.658 42.819 -14.763 1.00 4.82 84 PHE B CA 1
ATOM 2031 C C . PHE B 2 82 ? 13.756 42.772 -13.207 1.00 5.17 84 PHE B C 1
ATOM 2032 O O . PHE B 2 82 ? 13.655 41.698 -12.666 1.00 5.62 84 PHE B O 1
ATOM 2040 N N . THR B 2 83 ? 13.903 43.952 -12.593 1.00 5.79 85 THR B N 1
ATOM 2041 C CA . THR B 2 83 ? 13.895 44.040 -11.131 1.00 6.09 85 THR B CA 1
ATOM 2042 C C . THR B 2 83 ? 12.657 44.688 -10.614 1.00 5.47 85 THR B C 1
ATOM 2043 O O . THR B 2 83 ? 11.950 45.409 -11.306 1.00 4.20 85 THR B O 1
ATOM 2047 N N . THR B 2 84 ? 12.453 44.423 -9.333 1.00 5.12 86 THR B N 1
ATOM 2048 C CA . THR B 2 84 ? 11.334 44.920 -8.532 1.00 6.11 86 THR B CA 1
ATOM 2049 C C . THR B 2 84 ? 11.896 45.317 -7.190 1.00 6.57 86 THR B C 1
ATOM 2050 O O . THR B 2 84 ? 12.931 44.813 -6.746 1.00 7.13 86 THR B O 1
ATOM 2054 N N . LYS B 2 85 ? 11.167 46.217 -6.570 1.00 6.51 87 LYS B N 1
ATOM 2055 C CA . LYS B 2 85 ? 11.416 46.590 -5.151 1.00 6.01 87 LYS B CA 1
ATOM 2056 C C . LYS B 2 85 ? 10.269 46.124 -4.332 1.00 7.61 87 LYS B C 1
ATOM 2057 O O . LYS B 2 85 ? 9.154 45.903 -4.784 1.00 7.80 87 LYS B O 1
ATOM 2063 N N . VAL B 2 86 ? 10.519 46.091 -3.037 1.00 7.02 88 VAL B N 1
ATOM 2064 C CA . VAL B 2 86 ? 9.503 45.705 -2.046 1.00 8.62 88 VAL B CA 1
ATOM 2065 C C . VAL B 2 86 ? 9.374 46.846 -1.014 1.00 9.17 88 VAL B C 1
ATOM 2066 O O . VAL B 2 86 ? 10.313 47.174 -0.316 1.00 10.45 88 VAL B O 1
ATOM 2070 N N . ILE B 2 87 ? 8.204 47.425 -0.951 1.00 8.80 89 ILE B N 1
ATOM 2071 C CA . ILE B 2 87 ? 7.964 48.626 -0.141 1.00 10.40 89 ILE B CA 1
ATOM 2072 C C . ILE B 2 87 ? 6.627 48.610 0.504 1.00 13.72 89 ILE B C 1
ATOM 2073 O O . ILE B 2 87 ? 5.703 47.880 0.157 1.00 12.79 89 ILE B O 1
ATOM 2078 N N . GLY B 2 88 ? 6.520 49.449 1.499 1.00 13.56 90 GLY B N 1
ATOM 2079 C CA . GLY B 2 88 ? 5.287 49.496 2.266 1.00 14.91 90 GLY B CA 1
ATOM 2080 C C . GLY B 2 88 ? 5.205 50.864 2.924 1.00 12.48 90 GLY B C 1
ATOM 2081 O O . GLY B 2 88 ? 6.022 51.720 2.635 1.00 11.92 90 GLY B O 1
ATOM 2082 N N . LYS B 2 89 ? 4.126 51.064 3.692 1.00 13.50 91 LYS B N 1
ATOM 2083 C CA . LYS B 2 89 ? 3.770 52.303 4.410 1.00 14.21 91 LYS B CA 1
ATOM 2084 C C . LYS B 2 89 ? 3.586 52.024 5.877 1.00 12.79 91 LYS B C 1
ATOM 2085 O O . LYS B 2 89 ? 3.104 50.953 6.222 1.00 10.65 91 LYS B O 1
ATOM 2091 N N . ASP B 2 90 ? 4.072 52.935 6.725 1.00 13.48 92 ASP B N 1
ATOM 2092 C CA . ASP B 2 90 ? 3.956 52.802 8.181 1.00 17.51 92 ASP B CA 1
ATOM 2093 C C . ASP B 2 90 ? 2.759 53.556 8.614 1.00 18.56 92 ASP B C 1
ATOM 2094 O O . ASP B 2 90 ? 1.988 54.020 7.759 1.00 18.34 92 ASP B O 1
ATOM 2099 N N . SER B 2 91 ? 2.526 53.658 9.918 1.00 22.03 93 SER B N 1
ATOM 2100 C CA . SER B 2 91 ? 1.270 54.218 10.389 1.00 23.71 93 SER B CA 1
ATOM 2101 C C . SER B 2 91 ? 1.043 55.671 9.978 1.00 25.02 93 SER B C 1
ATOM 2102 O O . SER B 2 91 ? -0.107 56.131 9.857 1.00 25.07 93 SER B O 1
ATOM 2105 N N . ARG B 2 92 ? 2.126 56.419 9.811 1.00 25.72 94 ARG B N 1
ATOM 2106 C CA . ARG B 2 92 ? 2.033 57.853 9.553 1.00 26.40 94 ARG B CA 1
ATOM 2107 C C . ARG B 2 92 ? 2.429 58.105 8.109 1.00 25.91 94 ARG B C 1
ATOM 2108 O O . ARG B 2 92 ? 2.900 59.173 7.777 1.00 25.50 94 ARG B O 1
ATOM 2116 N N . ASP B 2 93 ? 2.239 57.090 7.259 1.00 25.92 95 ASP B N 1
ATOM 2117 C CA . ASP B 2 93 ? 2.474 57.208 5.819 1.00 25.72 95 ASP B CA 1
ATOM 2118 C C . ASP B 2 93 ? 3.925 57.514 5.401 1.00 23.47 95 ASP B C 1
ATOM 2119 O O . ASP B 2 93 ? 4.147 58.128 4.370 1.00 24.47 95 ASP B O 1
ATOM 2124 N N . PHE B 2 94 ? 4.925 57.133 6.171 1.00 21.47 96 PHE B N 1
ATOM 2125 C CA . PHE B 2 94 ? 6.283 57.167 5.631 1.00 20.66 96 PHE B CA 1
ATOM 2126 C C . PHE B 2 94 ? 6.408 55.874 4.776 1.00 20.37 96 PHE B C 1
ATOM 2127 O O . PHE B 2 94 ? 5.879 54.819 5.137 1.00 16.11 96 PHE B O 1
ATOM 2135 N N . ASP B 2 95 ? 7.056 55.994 3.603 1.00 20.56 97 ASP B N 1
ATOM 2136 C CA . ASP B 2 95 ? 7.497 54.837 2.823 1.00 21.48 97 ASP B CA 1
ATOM 2137 C C . ASP B 2 95 ? 8.542 54.106 3.701 1.00 19.53 97 ASP B C 1
ATOM 2138 O O . ASP B 2 95 ? 9.364 54.724 4.366 1.00 20.44 97 ASP B O 1
ATOM 2143 N N . ILE B 2 96 ? 8.363 52.801 3.826 1.00 16.38 98 ILE B N 1
ATOM 2144 C CA . ILE B 2 96 ? 9.267 51.906 4.510 1.00 15.47 98 ILE B CA 1
ATOM 2145 C C . ILE B 2 96 ? 9.493 50.658 3.641 1.00 15.64 98 ILE B C 1
ATOM 2146 O O . ILE B 2 96 ? 8.841 50.449 2.619 1.00 16.48 98 ILE B O 1
ATOM 2151 N N . SER B 2 97 ? 10.489 49.860 3.991 1.00 14.20 99 SER B N 1
ATOM 2152 C CA . SER B 2 97 ? 10.754 48.682 3.223 1.00 11.92 99 SER B CA 1
ATOM 2153 C C . SER B 2 97 ? 11.484 47.646 4.141 1.00 10.72 99 SER B C 1
ATOM 2154 O O . SER B 2 97 ? 12.290 48.045 5.016 1.00 13.09 99 SER B O 1
ATOM 2157 N N . PRO B 2 98 ? 11.224 46.391 3.907 1.00 8.81 100 PRO B N 1
ATOM 2158 C CA . PRO B 2 98 ? 12.019 45.355 4.519 1.00 7.94 100 PRO B CA 1
ATOM 2159 C C . PRO B 2 98 ? 13.425 45.290 3.883 1.00 8.67 100 PRO B C 1
ATOM 2160 O O . PRO B 2 98 ? 13.633 45.929 2.840 1.00 10.84 100 PRO B O 1
ATOM 2164 N N . LYS B 2 99 ? 14.380 44.550 4.446 1.00 8.83 101 LYS B N 1
ATOM 2165 C CA . LYS B 2 99 ? 15.585 44.249 3.708 1.00 8.50 101 LYS B CA 1
ATOM 2166 C C . LYS B 2 99 ? 15.181 43.378 2.505 1.00 9.17 101 LYS B C 1
ATOM 2167 O O . LYS B 2 99 ? 14.295 42.483 2.604 1.00 7.76 101 LYS B O 1
ATOM 2173 N N . VAL B 2 100 ? 15.804 43.635 1.380 1.00 9.49 102 VAL B N 1
ATOM 2174 C CA . VAL B 2 100 ? 15.728 42.763 0.206 1.00 9.16 102 VAL B CA 1
ATOM 2175 C C . VAL B 2 100 ? 17.189 42.451 -0.205 1.00 8.63 102 VAL B C 1
ATOM 2176 O O . VAL B 2 100 ? 18.026 43.340 -0.397 1.00 8.06 102 VAL B O 1
ATOM 2180 N N . ASN B 2 101 ? 17.572 41.180 -0.233 1.00 9.14 103 ASN B N 1
ATOM 2181 C CA . ASN B 2 101 ? 18.954 40.770 -0.284 1.00 8.11 103 ASN B CA 1
ATOM 2182 C C . ASN B 2 101 ? 19.875 41.538 0.621 1.00 9.44 103 ASN B C 1
ATOM 2183 O O . ASN B 2 101 ? 20.967 41.989 0.263 1.00 7.37 103 ASN B O 1
ATOM 2188 N N . GLY B 2 102 ? 19.377 41.744 1.834 1.00 10.81 104 GLY B N 1
ATOM 2189 C CA . GLY B 2 102 ? 20.296 42.286 2.876 1.00 10.50 104 GLY B CA 1
ATOM 2190 C C . GLY B 2 102 ? 20.307 43.773 3.039 1.00 11.87 104 GLY B C 1
ATOM 2191 O O . GLY B 2 102 ? 20.917 44.301 3.987 1.00 11.72 104 GLY B O 1
ATOM 2192 N N . GLU B 2 103 ? 19.619 44.513 2.184 1.00 10.98 105 GLU B N 1
ATOM 2193 C CA . GLU B 2 103 ? 19.633 45.981 2.313 1.00 11.96 105 GLU B CA 1
ATOM 2194 C C . GLU B 2 103 ? 18.197 46.588 2.104 1.00 13.99 105 GLU B C 1
ATOM 2195 O O . GLU B 2 103 ? 17.481 46.119 1.300 1.00 13.42 105 GLU B O 1
ATOM 2201 N N . ASN B 2 104 ? 17.922 47.724 2.750 1.00 15.31 106 ASN B N 1
ATOM 2202 C CA . ASN B 2 104 ? 16.675 48.475 2.616 1.00 18.34 106 ASN B CA 1
ATOM 2203 C C . ASN B 2 104 ? 16.819 49.463 1.464 1.00 15.89 106 ASN B C 1
ATOM 2204 O O . ASN B 2 104 ? 17.748 50.206 1.413 1.00 18.74 106 ASN B O 1
ATOM 2209 N N . LEU B 2 105 ? 15.804 49.580 0.624 1.00 14.46 107 LEU B N 1
ATOM 2210 C CA . LEU B 2 105 ? 15.805 50.609 -0.430 1.00 13.71 107 LEU B CA 1
ATOM 2211 C C . LEU B 2 105 ? 15.311 51.977 0.072 1.00 13.06 107 LEU B C 1
ATOM 2212 O O . LEU B 2 105 ? 15.849 53.014 -0.311 1.00 14.48 107 LEU B O 1
ATOM 2217 N N . VAL B 2 106 ? 14.266 52.018 0.942 1.00 11.79 108 VAL B N 1
ATOM 2218 C CA . VAL B 2 106 ? 13.704 53.283 1.403 1.00 13.95 108 VAL B CA 1
ATOM 2219 C C . VAL B 2 106 ? 13.210 53.225 2.853 1.00 13.66 108 VAL B C 1
ATOM 2220 O O . VAL B 2 106 ? 12.983 52.113 3.358 1.00 12.55 108 VAL B O 1
ATOM 2224 N N . GLY B 2 107 ? 13.239 54.385 3.510 1.00 14.89 109 GLY B N 1
ATOM 2225 C CA . GLY B 2 107 ? 12.782 54.534 4.907 1.00 18.11 109 GLY B CA 1
ATOM 2226 C C . GLY B 2 107 ? 13.787 54.251 6.044 1.00 18.81 109 GLY B C 1
ATOM 2227 O O . GLY B 2 107 ? 14.846 53.690 5.845 1.00 20.34 109 GLY B O 1
ATOM 2228 N N . ASP B 2 108 ? 13.430 54.656 7.254 1.00 19.56 110 ASP B N 1
ATOM 2229 C CA . ASP B 2 108 ? 14.215 54.277 8.435 1.00 20.15 110 ASP B CA 1
ATOM 2230 C C . ASP B 2 108 ? 13.599 52.913 8.896 1.00 19.70 110 ASP B C 1
ATOM 2231 O O . ASP B 2 108 ? 12.535 52.489 8.382 1.00 22.46 110 ASP B O 1
ATOM 2232 N N . ASP B 2 109 ? 14.303 52.213 9.772 1.00 16.70 111 ASP B N 1
ATOM 2233 C CA . ASP B 2 109 ? 13.798 51.042 10.494 1.00 15.62 111 ASP B CA 1
ATOM 2234 C C . ASP B 2 109 ? 12.514 51.499 11.227 1.00 12.46 111 ASP B C 1
ATOM 2235 O O . ASP B 2 109 ? 12.461 52.543 11.816 1.00 10.15 111 ASP B O 1
ATOM 2240 N N . VAL B 2 110 ? 11.500 50.678 11.222 1.00 10.53 112 VAL B N 1
ATOM 2241 C CA . VAL B 2 110 ? 10.258 50.935 11.869 1.00 10.42 112 VAL B CA 1
ATOM 2242 C C . VAL B 2 110 ? 9.672 49.664 12.510 1.00 8.25 112 VAL B C 1
ATOM 2243 O O . VAL B 2 110 ? 9.912 48.548 12.110 1.00 7.74 112 VAL B O 1
ATOM 2247 N N . VAL B 2 111 ? 8.851 49.808 13.497 1.00 8.47 113 VAL B N 1
ATOM 2248 C CA . VAL B 2 111 ? 8.055 48.717 14.006 1.00 9.96 113 VAL B CA 1
ATOM 2249 C C . VAL B 2 111 ? 6.957 48.410 12.974 1.00 10.35 113 VAL B C 1
ATOM 2250 O O . VAL B 2 111 ? 6.306 49.341 12.461 1.00 13.04 113 VAL B O 1
ATOM 2254 N N . LEU B 2 112 ? 6.781 47.147 12.640 1.00 10.83 114 LEU B N 1
ATOM 2255 C CA . LEU B 2 112 ? 5.716 46.684 11.736 1.00 10.93 114 LEU B CA 1
ATOM 2256 C C . LEU B 2 112 ? 4.376 46.920 12.344 1.00 10.71 114 LEU B C 1
ATOM 2257 O O . LEU B 2 112 ? 4.210 46.954 13.583 1.00 10.54 114 LEU B O 1
ATOM 2262 N N . ALA B 2 113 ? 3.391 47.092 11.441 1.00 11.60 115 ALA B N 1
ATOM 2263 C CA . ALA B 2 113 ? 1.994 47.271 11.890 1.00 12.53 115 ALA B CA 1
ATOM 2264 C C . ALA B 2 113 ? 1.509 46.064 12.717 1.00 10.07 115 ALA B C 1
ATOM 2265 O O . ALA B 2 113 ? 1.926 44.947 12.517 1.00 10.90 115 ALA B O 1
ATOM 2267 N N . THR B 2 114 ? 0.685 46.292 13.734 1.00 11.96 116 THR B N 1
ATOM 2268 C CA . THR B 2 114 ? 0.141 45.201 14.514 1.00 12.61 116 THR B CA 1
ATOM 2269 C C . THR B 2 114 ? -0.642 44.186 13.717 1.00 13.46 116 THR B C 1
ATOM 2270 O O . THR B 2 114 ? -1.457 44.544 12.889 1.00 14.76 116 THR B O 1
ATOM 2274 N N . GLY B 2 115 ? -0.399 42.917 13.998 1.00 13.25 117 GLY B N 1
ATOM 2275 C CA . GLY B 2 115 ? -1.135 41.811 13.422 1.00 14.42 117 GLY B CA 1
ATOM 2276 C C . GLY B 2 115 ? -0.577 41.340 12.090 1.00 13.41 117 GLY B C 1
ATOM 2277 O O . GLY B 2 115 ? -0.123 40.145 11.929 1.00 14.40 117 GLY B O 1
ATOM 2278 N N . SER B 2 116 ? -0.581 42.253 11.119 1.00 12.29 118 SER B N 1
ATOM 2279 C CA . SER B 2 116 ? -0.050 41.978 9.773 1.00 13.67 118 SER B CA 1
ATOM 2280 C C . SER B 2 116 ? 0.499 43.256 9.114 1.00 10.78 118 SER B C 1
ATOM 2281 O O . SER B 2 116 ? 0.132 44.361 9.560 1.00 11.60 118 SER B O 1
ATOM 2284 N N . GLN B 2 117 ? 1.378 43.093 8.094 1.00 9.77 119 GLN B N 1
ATOM 2285 C CA . GLN B 2 117 ? 1.908 44.243 7.336 1.00 9.49 119 GLN B CA 1
ATOM 2286 C C . GLN B 2 117 ? 1.827 43.927 5.851 1.00 8.48 119 GLN B C 1
ATOM 2287 O O . GLN B 2 117 ? 2.194 42.844 5.454 1.00 9.96 119 GLN B O 1
ATOM 2293 N N . ASP B 2 118 ? 1.274 44.797 5.040 1.00 9.97 120 ASP B N 1
ATOM 2294 C CA . ASP B 2 118 ? 1.306 44.624 3.592 1.00 10.91 120 ASP B CA 1
ATOM 2295 C C . ASP B 2 118 ? 2.583 45.212 2.987 1.00 10.91 120 ASP B C 1
ATOM 2296 O O . ASP B 2 118 ? 3.020 46.238 3.411 1.00 11.48 120 ASP B O 1
ATOM 2301 N N . PHE B 2 119 ? 3.206 44.522 2.027 1.00 11.38 121 PHE B N 1
ATOM 2302 C CA . PHE B 2 119 ? 4.303 45.052 1.272 1.00 10.43 121 PHE B CA 1
ATOM 2303 C C . PHE B 2 119 ? 3.926 44.920 -0.228 1.00 11.46 121 PHE B C 1
ATOM 2304 O O . PHE B 2 119 ? 3.287 44.005 -0.571 1.00 13.94 121 PHE B O 1
ATOM 2312 N N . PHE B 2 120 ? 4.277 45.888 -1.022 1.00 8.74 122 PHE B N 1
ATOM 2313 C CA . PHE B 2 120 ? 3.962 45.967 -2.417 1.00 9.83 122 PHE B CA 1
ATOM 2314 C C . PHE B 2 120 ? 5.195 45.656 -3.224 1.00 9.37 122 PHE B C 1
ATOM 2315 O O . PHE B 2 120 ? 6.281 46.232 -3.019 1.00 9.68 122 PHE B O 1
ATOM 2323 N N . VAL B 2 121 ? 5.044 44.729 -4.142 1.00 9.41 123 VAL B N 1
ATOM 2324 C CA . VAL B 2 121 ? 6.150 44.363 -5.044 1.00 8.63 123 VAL B CA 1
ATOM 2325 C C . VAL B 2 121 ? 5.934 45.199 -6.267 1.00 7.70 123 VAL B C 1
ATOM 2326 O O . VAL B 2 121 ? 4.901 45.005 -6.914 1.00 5.15 123 VAL B O 1
ATOM 2330 N N . ARG B 2 122 ? 6.875 46.134 -6.573 1.00 6.57 124 ARG B N 1
ATOM 2331 C CA . ARG B 2 122 ? 6.682 47.063 -7.627 1.00 5.54 124 ARG B CA 1
ATOM 2332 C C . ARG B 2 122 ? 7.780 47.033 -8.682 1.00 4.77 124 ARG B C 1
ATOM 2333 O O . ARG B 2 122 ? 8.960 46.879 -8.296 1.00 5.07 124 ARG B O 1
ATOM 2341 N N . SER B 2 123 ? 7.394 47.081 -9.955 1.00 6.14 125 SER B N 1
ATOM 2342 C CA . SER B 2 123 ? 8.367 47.004 -11.021 1.00 6.36 125 SER B CA 1
ATOM 2343 C C . SER B 2 123 ? 9.318 48.194 -10.980 1.00 7.46 125 SER B C 1
ATOM 2344 O O . SER B 2 123 ? 8.920 49.326 -10.655 1.00 7.66 125 SER B O 1
ATOM 2347 N N . ILE B 2 124 ? 10.567 47.976 -11.364 1.00 7.90 126 ILE B N 1
ATOM 2348 C CA . ILE B 2 124 ? 11.489 49.036 -11.618 1.00 9.19 126 ILE B CA 1
ATOM 2349 C C . ILE B 2 124 ? 11.636 48.973 -13.179 1.00 10.47 126 ILE B C 1
ATOM 2350 O O . ILE B 2 124 ? 10.959 49.717 -14.011 1.00 9.49 126 ILE B O 1
ATOM 2355 N N . GLY B 2 125 ? 12.393 48.030 -13.651 1.00 8.75 127 GLY B N 1
ATOM 2356 C CA . GLY B 2 125 ? 12.834 48.124 -15.001 1.00 10.41 127 GLY B CA 1
ATOM 2357 C C . GLY B 2 125 ? 13.768 47.021 -15.316 1.00 12.07 127 GLY B C 1
ATOM 2358 O O . GLY B 2 125 ? 14.044 46.163 -14.528 1.00 8.61 127 GLY B O 1
ATOM 2359 N N . SER B 2 126 ? 14.254 47.024 -16.505 1.00 13.54 128 SER B N 1
ATOM 2360 C CA . SER B 2 126 ? 15.207 46.031 -16.912 1.00 14.43 128 SER B CA 1
ATOM 2361 C C . SER B 2 126 ? 16.438 46.843 -17.228 1.00 16.78 128 SER B C 1
ATOM 2362 O O . SER B 2 126 ? 16.365 47.771 -18.055 1.00 17.89 128 SER B O 1
ATOM 2365 N N . LYS B 2 127 ? 17.543 46.545 -16.543 1.00 18.05 129 LYS B N 1
ATOM 2366 C CA . LYS B 2 127 ? 18.913 47.071 -16.845 1.00 21.69 129 LYS B CA 1
ATOM 2367 C C . LYS B 2 127 ? 19.406 46.735 -18.294 1.00 20.88 129 LYS B C 1
ATOM 2368 O O . LYS B 2 127 ? 20.038 47.549 -19.006 1.00 21.65 129 LYS B O 1
ATOM 2374 N N . GLY B 2 128 ? 19.128 45.527 -18.753 1.00 21.61 130 GLY B N 1
ATOM 2375 C CA . GLY B 2 128 ? 19.484 45.162 -20.128 1.00 23.30 130 GLY B CA 1
ATOM 2376 C C . GLY B 2 128 ? 18.446 45.614 -21.133 1.00 23.36 130 GLY B C 1
ATOM 2377 O O . GLY B 2 128 ? 18.716 45.814 -22.290 1.00 23.68 130 GLY B O 1
ATOM 2378 N N . GLY B 2 129 ? 17.211 45.739 -20.683 1.00 25.75 131 GLY B N 1
ATOM 2379 C CA . GLY B 2 129 ? 16.129 46.150 -21.553 1.00 25.92 131 GLY B CA 1
ATOM 2380 C C . GLY B 2 129 ? 15.728 45.041 -22.451 1.00 27.28 131 GLY B C 1
ATOM 2381 O O . GLY B 2 129 ? 15.888 43.852 -22.073 1.00 28.09 131 GLY B O 1
ATOM 2382 N N . LYS B 2 130 ? 15.362 45.438 -23.679 1.00 26.82 132 LYS B N 1
ATOM 2383 C CA . LYS B 2 130 ? 14.235 44.847 -24.386 1.00 26.67 132 LYS B CA 1
ATOM 2384 C C . LYS B 2 130 ? 13.816 43.561 -23.752 1.00 24.52 132 LYS B C 1
ATOM 2385 O O . LYS B 2 130 ? 14.484 42.566 -23.932 1.00 27.95 132 LYS B O 1
ATOM 2391 N N . LEU B 2 131 ? 12.684 43.540 -23.073 1.00 22.84 133 LEU B N 1
ATOM 2392 C CA . LEU B 2 131 ? 12.050 42.271 -22.626 1.00 19.46 133 LEU B CA 1
ATOM 2393 C C . LEU B 2 131 ? 11.282 41.579 -23.769 1.00 18.32 133 LEU B C 1
ATOM 2394 O O . LEU B 2 131 ? 11.018 42.188 -24.800 1.00 19.25 133 LEU B O 1
ATOM 2399 N N . ALA B 2 132 ? 11.013 40.294 -23.616 1.00 16.75 134 ALA B N 1
ATOM 2400 C CA . ALA B 2 132 ? 10.143 39.561 -24.542 1.00 15.95 134 ALA B CA 1
ATOM 2401 C C . ALA B 2 132 ? 8.956 38.984 -23.790 1.00 13.81 134 ALA B C 1
ATOM 2402 O O . ALA B 2 132 ? 9.012 38.727 -22.584 1.00 15.19 134 ALA B O 1
ATOM 2404 N N . ALA B 2 133 ? 7.858 38.825 -24.508 1.00 13.65 135 ALA B N 1
ATOM 2405 C CA . ALA B 2 133 ? 6.693 38.223 -23.978 1.00 13.06 135 ALA B CA 1
ATOM 2406 C C . ALA B 2 133 ? 7.080 36.848 -23.480 1.00 13.52 135 ALA B C 1
ATOM 2407 O O . ALA B 2 133 ? 7.927 36.173 -24.046 1.00 11.72 135 ALA B O 1
ATOM 2409 N N . GLY B 2 134 ? 6.447 36.473 -22.389 1.00 11.57 136 GLY B N 1
ATOM 2410 C CA . GLY B 2 134 ? 6.489 35.108 -21.898 1.00 12.95 136 GLY B CA 1
ATOM 2411 C C . GLY B 2 134 ? 6.424 35.085 -20.387 1.00 12.71 136 GLY B C 1
ATOM 2412 O O . GLY B 2 134 ? 5.962 36.033 -19.773 1.00 11.97 136 GLY B O 1
ATOM 2413 N N . LYS B 2 135 ? 6.878 34.005 -19.796 1.00 12.29 137 LYS B N 1
ATOM 2414 C CA . LYS B 2 135 ? 6.840 33.786 -18.361 1.00 12.72 137 LYS B CA 1
ATOM 2415 C C . LYS B 2 135 ? 8.187 34.085 -17.677 1.00 10.38 137 LYS B C 1
ATOM 2416 O O . LYS B 2 135 ? 9.222 33.673 -18.143 1.00 12.38 137 LYS B O 1
ATOM 2422 N N . TYR B 2 136 ? 8.109 34.783 -16.568 1.00 8.35 138 TYR B N 1
ATOM 2423 C CA . TYR B 2 136 ? 9.251 35.246 -15.796 1.00 8.96 138 TYR B CA 1
ATOM 2424 C C . TYR B 2 136 ? 9.086 34.763 -14.412 1.00 8.64 138 TYR B C 1
ATOM 2425 O O . TYR B 2 136 ? 8.000 34.840 -13.828 1.00 10.72 138 TYR B O 1
ATOM 2434 N N . THR B 2 137 ? 10.159 34.346 -13.765 1.00 7.99 139 THR B N 1
ATOM 2435 C CA . THR B 2 137 ? 9.935 33.768 -12.439 1.00 8.64 139 THR B CA 1
ATOM 2436 C C . THR B 2 137 ? 10.909 34.220 -11.446 1.00 8.01 139 THR B C 1
ATOM 2437 O O . THR B 2 137 ? 11.897 34.772 -11.814 1.00 8.83 139 THR B O 1
ATOM 2441 N N . ASP B 2 138 ? 10.552 34.059 -10.170 1.00 8.49 140 ASP B N 1
ATOM 2442 C CA . ASP B 2 138 ? 11.556 34.226 -9.073 1.00 9.24 140 ASP B CA 1
ATOM 2443 C C . ASP B 2 138 ? 11.136 33.351 -7.922 1.00 8.57 140 ASP B C 1
ATOM 2444 O O . ASP B 2 138 ? 9.969 33.079 -7.690 1.00 10.41 140 ASP B O 1
ATOM 2449 N N . ALA B 2 139 ? 12.128 32.880 -7.196 1.00 9.63 141 ALA B N 1
ATOM 2450 C CA . ALA B 2 139 ? 11.880 32.100 -5.946 1.00 8.46 141 ALA B CA 1
ATOM 2451 C C . ALA B 2 139 ? 12.449 32.868 -4.787 1.00 8.66 141 ALA B C 1
ATOM 2452 O O . ALA B 2 139 ? 13.663 33.177 -4.765 1.00 10.98 141 ALA B O 1
ATOM 2454 N N . VAL B 2 140 ? 11.616 33.231 -3.842 1.00 9.99 142 VAL B N 1
ATOM 2455 C CA . VAL B 2 140 ? 11.933 34.282 -2.901 1.00 8.15 142 VAL B CA 1
ATOM 2456 C C . VAL B 2 140 ? 11.822 33.676 -1.470 1.00 11.17 142 VAL B C 1
ATOM 2457 O O . VAL B 2 140 ? 10.900 33.013 -1.219 1.00 12.24 142 VAL B O 1
ATOM 2461 N N . THR B 2 141 ? 12.836 33.794 -0.691 1.00 11.17 143 THR B N 1
ATOM 2462 C CA . THR B 2 141 ? 12.802 33.399 0.736 1.00 11.80 143 THR B CA 1
ATOM 2463 C C . THR B 2 141 ? 12.535 34.614 1.584 1.00 12.54 143 THR B C 1
ATOM 2464 O O . THR B 2 141 ? 13.111 35.662 1.367 1.00 9.28 143 THR B O 1
ATOM 2468 N N . VAL B 2 142 ? 11.637 34.490 2.585 1.00 11.30 144 VAL B N 1
ATOM 2469 C CA . VAL B 2 142 ? 11.348 35.576 3.445 1.00 9.54 144 VAL B CA 1
ATOM 2470 C C . VAL B 2 142 ? 11.822 35.192 4.845 1.00 11.39 144 VAL B C 1
ATOM 2471 O O . VAL B 2 142 ? 11.288 34.234 5.421 1.00 11.82 144 VAL B O 1
ATOM 2475 N N . THR B 2 143 ? 12.880 35.806 5.353 1.00 10.83 145 THR B N 1
ATOM 2476 C CA . THR B 2 143 ? 13.419 35.385 6.656 1.00 10.95 145 THR B CA 1
ATOM 2477 C C . THR B 2 143 ? 12.900 36.389 7.654 1.00 12.04 145 THR B C 1
ATOM 2478 O O . THR B 2 143 ? 13.132 37.622 7.517 1.00 12.37 145 THR B O 1
ATOM 2482 N N . VAL B 2 144 ? 12.319 35.914 8.758 1.00 11.18 146 VAL B N 1
ATOM 2483 C CA . VAL B 2 144 ? 11.947 36.801 9.807 1.00 10.18 146 VAL B CA 1
ATOM 2484 C C . VAL B 2 144 ? 12.687 36.437 11.058 1.00 11.75 146 VAL B C 1
ATOM 2485 O O . VAL B 2 144 ? 12.626 35.292 11.521 1.00 11.32 146 VAL B O 1
ATOM 2489 N N . SER B 2 145 ? 13.301 37.399 11.628 1.00 11.44 147 SER B N 1
ATOM 2490 C CA . SER B 2 145 ? 14.097 37.207 12.837 1.00 9.99 147 SER B CA 1
ATOM 2491 C C . SER B 2 145 ? 13.271 37.735 14.007 1.00 10.64 147 SER B C 1
ATOM 2492 O O . SER B 2 145 ? 13.281 38.899 14.301 1.00 13.71 147 SER B O 1
ATOM 2495 N N . ASN B 2 146 ? 12.603 36.838 14.697 1.00 10.93 148 ASN B N 1
ATOM 2496 C CA . ASN B 2 146 ? 11.697 37.145 15.793 1.00 12.28 148 ASN B CA 1
ATOM 2497 C C . ASN B 2 146 ? 12.439 37.681 16.966 1.00 12.62 148 ASN B C 1
ATOM 2498 O O . ASN B 2 146 ? 13.385 37.079 17.400 1.00 14.16 148 ASN B O 1
ATOM 2503 N N . GLN B 2 147 ? 11.928 38.734 17.557 1.00 15.57 149 GLN B N 1
ATOM 2504 C CA . GLN B 2 147 ? 12.429 39.229 18.845 1.00 14.40 149 GLN B CA 1
ATOM 2505 C C . GLN B 2 147 ? 12.342 38.305 20.075 1.00 16.62 149 GLN B C 1
ATOM 2506 O O . GLN B 2 147 ? 11.539 37.354 20.025 1.00 15.15 149 GLN B O 1
#

Radius of gyration: 21.57 Å; Cα contacts (8 Å, |Δi|>4): 963; chains: 2; bounding box: 40×45×68 Å

InterPro domains:
  IPR001829 Pili assembly chaperone, bacterial [PR00969] (37-46)
  IPR001829 Pili assembly chaperone, bacterial [PR00969] (83-104)
  IPR001829 Pili assembly chaperone, bacterial [PR00969] (111-128)
  IPR001829 Pili assembly chaperone, bacterial [PR00969] (152-167)
  IPR001829 Pili assembly chaperone, bacterial [P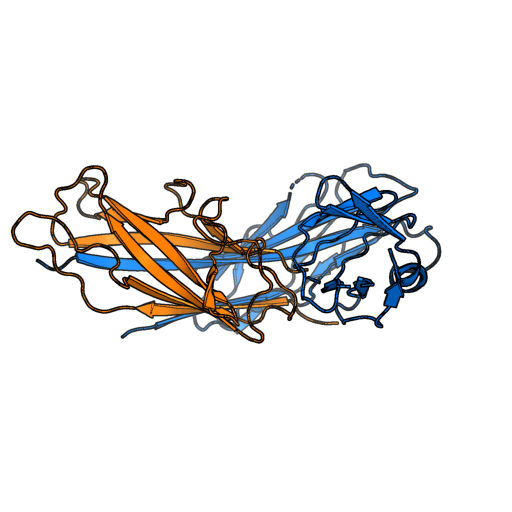R00969] (187-202)
  IPR008962 PapD-like superfamily [SSF49354] (34-170)
  IPR013783 Immunoglobulin-like fold [G3DSA:2.60.40.10] (37-168)
  IPR013783 Immunoglobulin-like fold [G3DSA:2.60.40.10] (172-253)
  IPR016147 Pili assembly chaperone, N-terminal [PF00345] (36-170)
  IPR016148 Pili assembly chaperone, C-terminal [PF02753] (193-249)
  IPR018046 Pili assembly chaperone, conserved site [PS00635] (110-127)
  IPR036316 Pili assembly chaperone, C-terminal domain superfamily [SSF49584] (165-253)
  IPR050643 Periplasmic Pilus Chaperone [PTHR30251] (28-255)

Secondary structure (DSSP, 8-state):
--EEEEEEEES-SEEEEETT-S-EEEEEEE-SSS-EEEEEEE---EEEESSEEEE-TT-EEEEEEEE-S----SSS-EEEEEEEEEE--EEEEEEEEEEEEEEEEEEE-SSS-S-GGGGGGG-EEEEETTEEEEEE-SSS-EEEEEEEETTEE----EE-TTEEEEEE---EEEEEB-TTS-B---EEE--/---EEEEEEEEE---EE--TTSPPPTT-EEEEEEEE-PPTT-BGGGEEEE-TT--TT-EEEEESSSS--EEEEEEEEE-TT--EE--EETTB-SSS---BPPSSEEEEEEEEEE-SS----SEEEEEEEEEEEE--

CATH classification: 2.60.40.10 (+1 more: 2.60.40.10)

B-factor: mean 14.82, std 6.9, range [3.24, 42.21]